Protein AF-0000000078662355 (afdb_homodimer)

Foldseek 3Di:
DQDPLLVLLLQLQLVQLVCAPVAFDALVVSCVVSVNPSVSSVVSQVLCVVVQQKDWADDPSTHIHGSDHQQPAFSLVSSCSRVVALFPAQCLGPRRHDDDDPDDDCVPHVVSVVRNVVRVVSSVVRRNDTSPDDDDDDDPDPPD/DQDPLLVLLLQLQLVLLVCAPVAFDALVVSCVVSVNPSVSSVVSQVLCVVVQQKDWADDPRTHIHGSDHQQPAFSLVSSCSRVVALFPAQCLGPRRHDDDDPDDDCVPHVVSVVRNVVRVVSSVVRRNDTSPDDDDDDDPDPPD

Radius of gyration: 22.09 Å; Cα contacts (8 Å, |Δi|>4): 450; chains: 2; bounding box: 52×73×46 Å

Structure (mmCIF, N/CA/C/O backbone):
data_AF-0000000078662355-model_v1
#
loop_
_entity.id
_entity.type
_entity.pdbx_description
1 polymer 'Transcriptional regulator, BadM/Rrf2 family'
#
loop_
_atom_site.group_PDB
_atom_site.id
_atom_site.type_symbol
_atom_site.label_atom_id
_atom_site.label_alt_id
_atom_site.label_comp_id
_atom_site.label_asym_id
_atom_site.label_entity_id
_atom_site.label_seq_id
_atom_site.pdbx_PDB_ins_code
_atom_site.Cartn_x
_atom_site.Cartn_y
_atom_site.Cartn_z
_atom_site.occupancy
_atom_site.B_iso_or_equiv
_atom_site.auth_seq_id
_atom_site.auth_comp_id
_atom_site.auth_asym_id
_atom_site.auth_atom_id
_atom_site.pdbx_PDB_model_num
ATOM 1 N N . MET A 1 1 ? 1.875 3.543 -5.023 1 74.12 1 MET A N 1
ATOM 2 C CA . MET A 1 1 ? 2.486 4.742 -4.457 1 74.12 1 MET A CA 1
ATOM 3 C C . MET A 1 1 ? 1.421 5.703 -3.939 1 74.12 1 MET A C 1
ATOM 5 O O . MET A 1 1 ? 0.332 5.797 -4.512 1 74.12 1 MET A O 1
ATOM 9 N N . LEU A 1 2 ? 1.627 6.234 -2.797 1 87.44 2 LEU A N 1
ATOM 10 C CA . LEU A 1 2 ? 0.699 7.207 -2.234 1 87.44 2 LEU A CA 1
ATOM 11 C C . LEU A 1 2 ? 0.62 8.453 -3.113 1 87.44 2 LEU A C 1
ATOM 13 O O . LEU A 1 2 ? 1.643 8.938 -3.598 1 87.44 2 LEU A O 1
ATOM 17 N N . SER A 1 3 ? -0.535 8.875 -3.373 1 89.44 3 SER A N 1
ATOM 18 C CA . SER A 1 3 ? -0.728 10.023 -4.258 1 89.44 3 SER A CA 1
ATOM 19 C C . SER A 1 3 ? -0.101 11.281 -3.674 1 89.44 3 SER A C 1
ATOM 21 O O . SER A 1 3 ? 0.084 11.383 -2.459 1 89.44 3 SER A O 1
ATOM 23 N N . GLN A 1 4 ? 0.184 12.203 -4.566 1 91.38 4 GLN A N 1
ATOM 24 C CA . GLN A 1 4 ? 0.711 13.5 -4.152 1 91.38 4 GLN A CA 1
ATOM 25 C C . GLN A 1 4 ? -0.277 14.227 -3.25 1 91.38 4 GLN A C 1
ATOM 27 O O . GLN A 1 4 ? 0.121 14.859 -2.266 1 91.38 4 GLN A O 1
ATOM 32 N N . LYS A 1 5 ? -1.504 14.148 -3.611 1 94.5 5 LYS A N 1
ATOM 33 C CA . LYS A 1 5 ? -2.539 14.789 -2.803 1 94.5 5 LYS A CA 1
ATOM 34 C C . LYS A 1 5 ? -2.504 14.281 -1.364 1 94.5 5 LYS A C 1
ATOM 36 O O . LYS A 1 5 ? -2.555 15.07 -0.42 1 94.5 5 LYS A O 1
ATOM 41 N N . THR A 1 6 ? -2.414 12.977 -1.235 1 95.44 6 THR A N 1
ATOM 42 C CA . THR A 1 6 ? -2.387 12.375 0.094 1 95.44 6 THR A CA 1
ATOM 43 C C . THR A 1 6 ? -1.143 12.82 0.86 1 95.44 6 THR A C 1
ATOM 45 O O . THR A 1 6 ? -1.23 13.195 2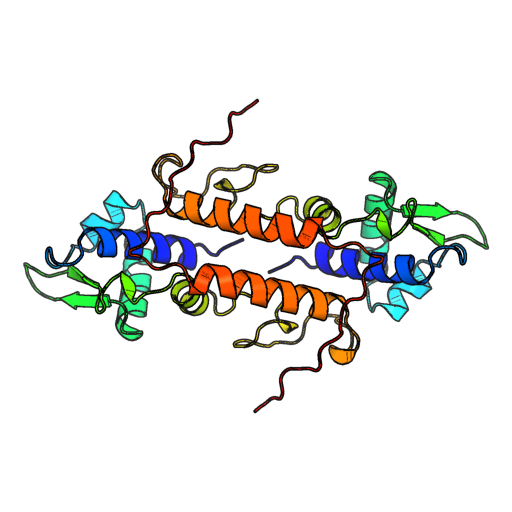.031 1 95.44 6 THR A O 1
ATOM 48 N N . ARG A 1 7 ? -0.017 12.859 0.2 1 94.44 7 ARG A N 1
ATOM 49 C CA . ARG A 1 7 ? 1.242 13.25 0.828 1 94.44 7 ARG A CA 1
ATOM 50 C C . ARG A 1 7 ? 1.197 14.703 1.291 1 94.44 7 ARG A C 1
ATOM 52 O O . ARG A 1 7 ? 1.513 15 2.445 1 94.44 7 ARG A O 1
ATOM 59 N N . TYR A 1 8 ? 0.788 15.555 0.442 1 96.25 8 TYR A N 1
ATOM 60 C CA . TYR A 1 8 ? 0.682 16.969 0.77 1 96.25 8 TYR A CA 1
ATOM 61 C C . TYR A 1 8 ? -0.318 17.203 1.897 1 96.25 8 TYR A C 1
ATOM 63 O O . TYR A 1 8 ? -0.087 18.031 2.785 1 96.25 8 TYR A O 1
ATOM 71 N N . THR A 1 9 ? -1.398 16.484 1.777 1 97.81 9 THR A N 1
ATOM 72 C CA . THR A 1 9 ? -2.434 16.641 2.791 1 97.81 9 THR A CA 1
ATOM 73 C C . THR A 1 9 ? -1.902 16.266 4.172 1 97.81 9 THR A C 1
ATOM 75 O O . THR A 1 9 ? -2.086 17.016 5.137 1 97.81 9 THR A O 1
ATOM 78 N N . ILE A 1 10 ? -1.263 15.148 4.199 1 97.19 10 ILE A N 1
ATOM 79 C CA . ILE A 1 10 ? -0.731 14.688 5.477 1 97.19 10 ILE A CA 1
ATOM 80 C C . ILE A 1 10 ? 0.272 15.703 6.02 1 97.19 10 ILE A C 1
ATOM 82 O O . ILE A 1 10 ? 0.199 16.094 7.188 1 97.19 10 ILE A O 1
ATOM 86 N N . ARG A 1 11 ? 1.144 16.172 5.242 1 96.25 11 ARG A N 1
ATOM 87 C CA . ARG A 1 11 ? 2.152 17.125 5.68 1 96.25 11 ARG A CA 1
ATOM 88 C C . ARG A 1 11 ? 1.504 18.422 6.148 1 96.25 11 ARG A C 1
ATOM 90 O O . ARG A 1 11 ? 1.909 19 7.164 1 96.25 11 ARG A O 1
ATOM 97 N N . ALA A 1 12 ? 0.566 18.906 5.383 1 97.88 12 ALA A N 1
ATOM 98 C CA . ALA A 1 12 ? -0.144 20.125 5.758 1 97.88 12 ALA A CA 1
ATOM 99 C C . ALA A 1 12 ? -0.823 19.969 7.117 1 97.88 12 ALA A C 1
ATOM 101 O O . ALA A 1 12 ? -0.726 20.844 7.973 1 97.88 12 ALA A O 1
ATOM 102 N N . LEU A 1 13 ? -1.494 18.844 7.297 1 98.38 13 LEU A N 1
ATOM 103 C CA . LEU A 1 13 ? -2.229 18.609 8.539 1 98.38 13 LEU A CA 1
ATOM 104 C C . LEU A 1 13 ? -1.272 18.406 9.703 1 98.38 13 LEU A C 1
ATOM 106 O O . LEU A 1 13 ? -1.57 18.797 10.836 1 98.38 13 LEU A O 1
ATOM 110 N N . GLN A 1 14 ? -0.173 17.766 9.445 1 97.19 14 GLN A N 1
ATOM 111 C CA . GLN A 1 14 ? 0.857 17.656 10.477 1 97.19 14 GLN A CA 1
ATOM 112 C C . GLN A 1 14 ? 1.319 19.047 10.938 1 97.19 14 GLN A C 1
ATOM 114 O O . GLN A 1 14 ? 1.495 19.281 12.133 1 97.19 14 GLN A O 1
ATOM 119 N N . HIS A 1 15 ? 1.552 19.891 9.992 1 97.12 15 HIS A N 1
ATOM 120 C CA . HIS A 1 15 ? 1.961 21.266 10.312 1 97.12 15 HIS A CA 1
ATOM 121 C C . HIS A 1 15 ? 0.927 21.953 11.188 1 97.12 15 HIS A C 1
ATOM 123 O O . HIS A 1 15 ? 1.277 22.578 12.195 1 97.12 15 HIS A O 1
ATOM 129 N N . LEU A 1 16 ? -0.278 21.859 10.82 1 98.19 16 LEU A N 1
ATOM 130 C CA . LEU A 1 16 ? -1.348 22.469 11.594 1 98.19 16 LEU A CA 1
ATOM 131 C C . LEU A 1 16 ? -1.446 21.859 12.984 1 98.19 16 LEU A C 1
ATOM 133 O O . LEU A 1 16 ? -1.776 22.547 13.953 1 98.19 16 LEU A O 1
ATOM 137 N N . ALA A 1 17 ? -1.257 20.562 13.039 1 98.06 17 ALA A N 1
ATOM 138 C CA . ALA A 1 17 ? -1.262 19.891 14.336 1 98.06 17 ALA A CA 1
ATOM 139 C C . ALA A 1 17 ? -0.174 20.453 15.25 1 98.06 17 ALA A C 1
ATOM 141 O O . ALA A 1 17 ? -0.39 20.625 16.453 1 98.06 17 ALA A O 1
ATOM 142 N N . ASP A 1 18 ? 0.966 20.734 14.688 1 96.06 18 ASP A N 1
ATOM 143 C CA . ASP A 1 18 ? 2.096 21.266 15.453 1 96.06 18 ASP A CA 1
ATOM 144 C C . ASP A 1 18 ? 1.77 22.625 16.062 1 96.06 18 ASP A C 1
ATOM 146 O O . ASP A 1 18 ? 2.354 23.016 17.062 1 96.06 18 ASP A O 1
ATOM 150 N N . THR A 1 19 ? 0.894 23.328 15.453 1 95.5 19 THR A N 1
ATOM 151 C CA . THR A 1 19 ? 0.562 24.688 15.891 1 95.5 19 THR A CA 1
ATOM 152 C C . THR A 1 19 ? -0.817 24.719 16.547 1 95.5 19 THR A C 1
ATOM 154 O O . THR A 1 19 ? -1.428 25.781 16.656 1 95.5 19 THR A O 1
ATOM 157 N N . TRP A 1 20 ? -1.302 23.547 16.875 1 95.62 20 TRP A N 1
ATOM 158 C CA . TRP A 1 20 ? -2.625 23.438 17.484 1 95.62 20 TRP A CA 1
ATOM 159 C C . TRP A 1 20 ? -2.729 24.328 18.719 1 95.62 20 TRP A C 1
ATOM 161 O O . TRP A 1 20 ? -1.868 24.281 19.594 1 95.62 20 TRP A O 1
ATOM 171 N N . GLY A 1 21 ? -3.771 25.172 18.75 1 94.38 21 GLY A N 1
ATOM 172 C CA . GLY A 1 21 ? -4.004 26.031 19.906 1 94.38 21 GLY A CA 1
ATOM 173 C C . GLY A 1 21 ? -3.252 27.344 19.844 1 94.38 21 GLY A C 1
ATOM 174 O O . GLY A 1 21 ? -3.354 28.172 20.75 1 94.38 21 GLY A O 1
ATOM 175 N N . GLN A 1 22 ? -2.467 27.594 18.797 1 95.38 22 GLN A N 1
ATOM 176 C CA . GLN A 1 22 ? -1.641 28.797 18.688 1 95.38 22 GLN A CA 1
ATOM 177 C C . GLN A 1 22 ? -2.24 29.781 17.703 1 95.38 22 GLN A C 1
ATOM 179 O O . GLN A 1 22 ? -1.614 30.797 17.359 1 95.38 22 GLN A O 1
ATOM 184 N N . GLY A 1 23 ? -3.471 29.453 17.219 1 93.25 23 GLY A N 1
ATOM 185 C CA . GLY A 1 23 ? -4.125 30.344 16.281 1 93.25 23 GLY A CA 1
ATOM 186 C C . GLY A 1 23 ? -4.031 29.844 14.844 1 93.25 23 GLY A C 1
ATOM 187 O O . GLY A 1 23 ? -3.371 28.844 14.562 1 93.25 23 GLY A O 1
ATOM 188 N N . ALA A 1 24 ? -4.621 30.594 13.969 1 96.5 24 ALA A N 1
ATOM 189 C CA . ALA A 1 24 ? -4.684 30.234 12.555 1 96.5 24 ALA A CA 1
ATOM 190 C C . ALA A 1 24 ? -3.334 30.438 11.875 1 96.5 24 ALA A C 1
ATOM 192 O O . ALA A 1 24 ? -2.609 31.375 12.195 1 96.5 24 ALA A O 1
ATOM 193 N N . VAL A 1 25 ? -2.994 29.531 10.992 1 97.56 25 VAL A N 1
ATOM 194 C CA . VAL A 1 25 ? -1.754 29.609 10.227 1 97.56 25 VAL A CA 1
ATOM 195 C C . VAL A 1 25 ? -2.059 30.031 8.789 1 97.56 25 VAL A C 1
ATOM 197 O O . VAL A 1 25 ? -2.979 29.516 8.164 1 97.56 25 VAL A O 1
ATOM 200 N N . ARG A 1 26 ? -1.248 30.984 8.32 1 97 26 ARG A N 1
ATOM 201 C CA . ARG A 1 26 ? -1.454 31.484 6.965 1 97 26 ARG A CA 1
ATOM 202 C C . ARG A 1 26 ? -1.091 30.422 5.926 1 97 26 ARG A C 1
ATOM 204 O O . ARG A 1 26 ? -0.114 29.703 6.094 1 97 26 ARG A O 1
ATOM 211 N N . LEU A 1 27 ? -1.918 30.422 4.816 1 96.94 27 LEU A N 1
ATOM 212 C CA . LEU A 1 27 ? -1.699 29.484 3.719 1 96.94 27 LEU A CA 1
ATOM 213 C C . LEU A 1 27 ? -0.258 29.562 3.225 1 96.94 27 LEU A C 1
ATOM 215 O O . LEU A 1 27 ? 0.391 28.531 3.047 1 96.94 27 LEU A O 1
ATOM 219 N N . ASP A 1 28 ? 0.298 30.766 3.076 1 96.38 28 ASP A N 1
ATOM 220 C CA . ASP A 1 28 ? 1.639 30.969 2.539 1 96.38 28 ASP A CA 1
ATOM 221 C C . ASP A 1 28 ? 2.699 30.375 3.465 1 96.38 28 ASP A C 1
ATOM 223 O O . ASP A 1 28 ? 3.703 29.828 3 1 96.38 28 ASP A O 1
ATOM 227 N N . ALA A 1 29 ? 2.498 30.547 4.707 1 96.62 29 ALA A N 1
ATOM 228 C CA . ALA A 1 29 ? 3.439 30 5.684 1 96.62 29 ALA A CA 1
ATOM 229 C C . ALA A 1 29 ? 3.494 28.484 5.609 1 96.62 29 ALA A C 1
ATOM 231 O O . ALA A 1 29 ? 4.578 27.891 5.637 1 96.62 29 ALA A O 1
ATOM 232 N N . ILE A 1 30 ? 2.367 27.828 5.504 1 97 30 ILE A N 1
ATOM 233 C CA . ILE A 1 30 ? 2.303 26.375 5.395 1 97 30 ILE A CA 1
ATOM 234 C C . ILE A 1 30 ? 2.988 25.922 4.105 1 97 30 ILE A C 1
ATOM 236 O O . ILE A 1 30 ? 3.807 25 4.117 1 97 30 ILE A O 1
ATOM 240 N N . ALA A 1 31 ? 2.611 26.562 2.994 1 97.12 31 ALA A N 1
ATOM 241 C CA . ALA A 1 31 ? 3.16 26.219 1.684 1 97.12 31 ALA A CA 1
ATOM 242 C C . ALA A 1 31 ? 4.684 26.297 1.696 1 97.12 31 ALA A C 1
ATOM 244 O O . ALA A 1 31 ? 5.355 25.375 1.215 1 97.12 31 ALA A O 1
ATOM 245 N N . GLU A 1 32 ? 5.234 27.328 2.27 1 95.69 32 GLU A N 1
ATOM 246 C CA . GLU A 1 32 ? 6.68 27.547 2.318 1 95.69 32 GLU A CA 1
ATOM 247 C C . GLU A 1 32 ? 7.359 26.531 3.225 1 95.69 32 GLU A C 1
ATOM 249 O O . GLU A 1 32 ? 8.344 25.891 2.83 1 95.69 32 GLU A O 1
ATOM 254 N N . LYS A 1 33 ? 6.836 26.344 4.375 1 94.94 33 LYS A N 1
ATOM 255 C CA . LYS A 1 33 ? 7.465 25.469 5.367 1 94.94 33 LYS A CA 1
ATOM 256 C C . LYS A 1 33 ? 7.398 24 4.938 1 94.94 33 LYS A C 1
ATOM 258 O O . LYS A 1 33 ? 8.312 23.234 5.223 1 94.94 33 LYS A O 1
ATOM 263 N N . GLN A 1 34 ? 6.336 23.625 4.277 1 94.81 34 GLN A N 1
ATOM 264 C CA . GLN A 1 34 ? 6.137 22.234 3.904 1 94.81 34 GLN A CA 1
ATOM 265 C C . GLN A 1 34 ? 6.461 22 2.432 1 94.81 34 GLN A C 1
ATOM 267 O O . GLN A 1 34 ? 6.293 20.891 1.919 1 94.81 34 GLN A O 1
ATOM 272 N N . ASN A 1 35 ? 6.922 23.016 1.741 1 94.38 35 ASN A N 1
ATOM 273 C CA . ASN A 1 35 ? 7.297 22.922 0.334 1 94.38 35 ASN A CA 1
ATOM 274 C C . ASN A 1 35 ? 6.164 22.328 -0.507 1 94.38 35 ASN A C 1
ATOM 276 O O . ASN A 1 35 ? 6.363 21.359 -1.229 1 94.38 35 ASN A O 1
ATOM 280 N N . ILE A 1 36 ? 5.008 22.891 -0.367 1 95.94 36 ILE A N 1
ATOM 281 C CA . ILE A 1 36 ? 3.818 22.5 -1.121 1 95.94 36 ILE A CA 1
ATOM 282 C C . ILE A 1 36 ? 3.395 23.656 -2.037 1 95.94 36 ILE A C 1
ATOM 284 O O . ILE A 1 36 ? 3.271 24.797 -1.594 1 95.94 36 ILE A O 1
ATOM 288 N N . PRO A 1 37 ? 3.215 23.312 -3.344 1 96.12 37 PRO A N 1
ATOM 289 C CA . PRO A 1 37 ? 2.725 24.391 -4.211 1 96.12 37 PRO A CA 1
ATOM 290 C C . PRO A 1 37 ? 1.443 25.031 -3.688 1 96.12 37 PRO A C 1
ATOM 292 O O . PRO A 1 37 ? 0.498 24.328 -3.322 1 96.12 37 PRO A O 1
ATOM 295 N N . ARG A 1 38 ? 1.36 26.359 -3.723 1 96.69 38 ARG A N 1
ATOM 296 C CA . ARG A 1 38 ? 0.277 27.141 -3.135 1 96.69 38 ARG A CA 1
ATOM 297 C C . ARG A 1 38 ? -1.072 26.734 -3.717 1 96.69 38 ARG A C 1
ATOM 299 O O . ARG A 1 38 ? -2.047 26.562 -2.98 1 96.69 38 ARG A O 1
ATOM 306 N N . LYS A 1 39 ? -1.127 26.578 -4.996 1 96.81 39 LYS A N 1
ATOM 307 C CA . LYS A 1 39 ? -2.383 26.25 -5.66 1 96.81 39 LYS A CA 1
ATOM 308 C C . LYS A 1 39 ? -2.904 24.891 -5.211 1 96.81 39 LYS A C 1
ATOM 310 O O . LYS A 1 39 ? -4.109 24.703 -5.016 1 96.81 39 LYS A O 1
ATOM 315 N N . PHE A 1 40 ? -2.018 23.969 -5.062 1 96.19 40 PHE A N 1
ATOM 316 C CA . PHE A 1 40 ? -2.393 22.641 -4.605 1 96.19 40 PHE A CA 1
ATOM 317 C C . PHE A 1 40 ? -2.854 22.672 -3.154 1 96.19 40 PHE A C 1
ATOM 319 O O . PHE A 1 40 ? -3.844 22.031 -2.797 1 96.19 40 PHE A O 1
ATOM 326 N N . LEU A 1 41 ? -2.109 23.438 -2.326 1 97.75 41 LEU A N 1
ATOM 327 C CA . LEU A 1 41 ? -2.428 23.547 -0.907 1 97.75 41 LEU A CA 1
ATOM 328 C C . LEU A 1 41 ? -3.812 24.156 -0.704 1 97.75 41 LEU A C 1
ATOM 330 O O . LEU A 1 41 ? -4.562 23.719 0.174 1 97.75 41 LEU A O 1
ATOM 334 N N . THR A 1 42 ? -4.141 25.125 -1.512 1 97.69 42 THR A N 1
ATOM 335 C CA . THR A 1 42 ? -5.453 25.766 -1.435 1 97.69 42 THR A CA 1
ATOM 336 C C . THR A 1 42 ? -6.562 24.75 -1.668 1 97.69 42 THR A C 1
ATOM 338 O O . THR A 1 42 ? -7.547 24.719 -0.93 1 97.69 42 THR A O 1
ATOM 341 N N . VAL A 1 43 ? -6.41 23.891 -2.627 1 97.62 43 VAL A N 1
ATOM 342 C CA . VAL A 1 43 ? -7.391 22.875 -2.961 1 97.62 43 VAL A CA 1
ATOM 343 C C . VAL A 1 43 ? -7.52 21.875 -1.804 1 97.62 43 VAL A C 1
ATOM 345 O O . VAL A 1 43 ? -8.633 21.547 -1.384 1 97.62 43 VAL A O 1
ATOM 348 N N . ILE A 1 44 ? -6.438 21.469 -1.305 1 97.62 44 ILE A N 1
ATOM 349 C CA . ILE A 1 44 ? -6.371 20.484 -0.229 1 97.62 44 ILE A CA 1
ATOM 350 C C . ILE A 1 44 ? -7.062 21.031 1.016 1 97.62 44 ILE A C 1
ATOM 352 O O . ILE A 1 44 ? -7.902 20.359 1.617 1 97.62 44 ILE A O 1
ATOM 356 N N . LEU A 1 45 ? -6.672 22.25 1.393 1 98 45 LEU A N 1
ATOM 357 C CA . LEU A 1 45 ? -7.215 22.828 2.615 1 98 45 LEU A CA 1
ATOM 358 C C . LEU A 1 45 ? -8.703 23.125 2.467 1 98 45 LEU A C 1
ATOM 360 O O . LEU A 1 45 ? -9.461 23.016 3.434 1 98 45 LEU A O 1
ATOM 364 N N . SER A 1 46 ? -9.102 23.5 1.306 1 97.62 46 SER A N 1
ATOM 365 C CA . SER A 1 46 ? -10.523 23.672 1.049 1 97.62 46 SER A CA 1
ATOM 366 C C . SER A 1 46 ? -11.297 22.375 1.224 1 97.62 46 SER A C 1
ATOM 368 O O . SER A 1 46 ? -12.367 22.359 1.833 1 97.62 46 SER A O 1
ATOM 370 N N . GLU A 1 47 ? -10.781 21.328 0.695 1 97.69 47 GLU A N 1
ATOM 371 C CA . GLU A 1 47 ? -11.406 20.016 0.831 1 97.69 47 GLU A CA 1
ATOM 372 C C . GLU A 1 47 ? -11.445 19.562 2.289 1 97.69 47 GLU A C 1
ATOM 374 O O . GLU A 1 47 ? -12.453 19.031 2.758 1 97.69 47 GLU A O 1
ATOM 379 N N . MET A 1 48 ? -10.344 19.781 2.98 1 98.06 48 MET A N 1
ATOM 380 C CA . MET A 1 48 ? -10.289 19.375 4.387 1 98.06 48 MET A CA 1
ATOM 381 C C . MET A 1 48 ? -11.258 20.203 5.223 1 98.06 48 MET A C 1
ATOM 383 O O . MET A 1 48 ? -11.781 19.719 6.227 1 98.06 48 MET A O 1
ATOM 387 N N . ALA A 1 49 ? -11.469 21.453 4.797 1 97.88 49 ALA A N 1
ATOM 388 C CA . ALA A 1 49 ? -12.461 22.281 5.461 1 97.88 49 ALA A CA 1
ATOM 389 C C . ALA A 1 49 ? -13.875 21.75 5.242 1 97.88 49 ALA A C 1
ATOM 391 O O . ALA A 1 49 ? -14.664 21.656 6.18 1 97.88 49 ALA A O 1
ATOM 392 N N . ARG A 1 50 ? -14.141 21.344 4.055 1 97.31 50 ARG A N 1
ATOM 393 C CA . ARG A 1 50 ? -15.445 20.781 3.73 1 97.31 50 ARG A CA 1
ATOM 394 C C . ARG A 1 50 ? -15.695 19.5 4.531 1 97.31 50 ARG A C 1
ATOM 396 O O . ARG A 1 50 ? -16.828 19.219 4.926 1 97.31 50 ARG A O 1
ATOM 403 N N . GLU A 1 51 ? -14.648 18.781 4.77 1 97.12 51 GLU A N 1
ATOM 404 C CA . GLU A 1 51 ? -14.75 17.516 5.477 1 97.12 51 GLU A CA 1
ATOM 405 C C . GLU A 1 51 ? -14.75 17.719 6.988 1 97.12 51 GLU A C 1
ATOM 407 O O . GLU A 1 51 ? -14.805 16.75 7.75 1 97.12 51 GLU A O 1
ATOM 412 N N . GLY A 1 52 ? -14.609 18.922 7.465 1 97.44 52 GLY A N 1
ATOM 413 C CA . GLY A 1 52 ? -14.695 19.25 8.883 1 97.44 52 GLY A CA 1
ATOM 414 C C . GLY A 1 52 ? -13.406 18.984 9.633 1 97.44 52 GLY A C 1
ATOM 415 O O . GLY A 1 52 ? -13.406 18.875 10.859 1 97.44 52 GLY A O 1
ATOM 416 N N . ILE A 1 53 ? -12.281 18.906 8.953 1 98 53 ILE A N 1
ATOM 417 C CA . ILE A 1 53 ? -10.984 18.609 9.562 1 98 53 ILE A CA 1
ATOM 418 C C . ILE A 1 53 ? -10.25 19.906 9.867 1 98 53 ILE A C 1
ATOM 420 O O . ILE A 1 53 ? -9.492 19.984 10.836 1 98 53 ILE A O 1
ATOM 424 N N . VAL A 1 54 ? -10.5 20.922 9.016 1 97.94 54 VAL A N 1
ATOM 425 C CA . VAL A 1 54 ? -9.852 22.219 9.164 1 97.94 54 VAL A CA 1
ATO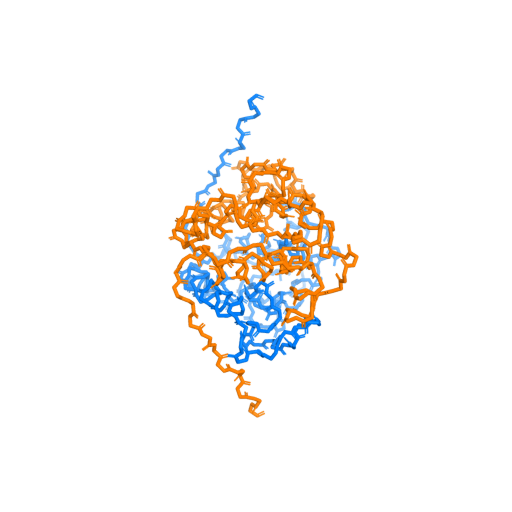M 426 C C . VAL A 1 54 ? -10.898 23.328 9.148 1 97.94 54 VAL A C 1
ATOM 428 O O . VAL A 1 54 ? -12.008 23.141 8.633 1 97.94 54 VAL A O 1
ATOM 431 N N . ILE A 1 55 ? -10.523 24.406 9.797 1 97.38 55 ILE A N 1
ATOM 432 C CA . ILE A 1 55 ? -11.336 25.625 9.758 1 97.38 55 ILE A CA 1
ATOM 433 C C . ILE A 1 55 ? -10.562 26.719 9.031 1 97.38 55 ILE A C 1
ATOM 435 O O . ILE A 1 55 ? -9.367 26.891 9.25 1 97.38 55 ILE A O 1
ATOM 439 N N . SER A 1 56 ? -11.297 27.406 8.219 1 96.38 56 SER A N 1
ATOM 440 C CA . SER A 1 56 ? -10.719 28.531 7.508 1 96.38 56 SER A CA 1
ATOM 441 C C . SER A 1 56 ? -11.219 29.859 8.078 1 96.38 56 SER A C 1
ATOM 443 O O . SER A 1 56 ? -12.414 30.031 8.32 1 96.38 56 SER A O 1
ATOM 445 N N . HIS A 1 57 ? -10.328 30.703 8.383 1 95.06 57 HIS A N 1
ATOM 446 C CA . HIS A 1 57 ? -10.641 32.062 8.852 1 95.06 57 HIS A CA 1
ATOM 447 C C . HIS A 1 57 ? -10.297 33.094 7.793 1 95.06 57 HIS A C 1
ATOM 449 O O . HIS A 1 57 ? -9.258 33 7.141 1 95.06 57 HIS A O 1
ATOM 455 N N . ARG A 1 58 ? -11.18 34.031 7.699 1 91.31 58 ARG A N 1
ATOM 456 C CA . ARG A 1 58 ? -10.961 35.094 6.727 1 91.31 58 ARG A CA 1
ATOM 457 C C . ARG A 1 58 ? -10.422 36.375 7.406 1 91.31 58 ARG A C 1
ATOM 459 O O . ARG A 1 58 ? -10.469 36.469 8.633 1 91.31 58 ARG A O 1
ATOM 466 N N . GLY A 1 59 ? -9.922 37.344 6.59 1 86.81 59 GLY A N 1
ATOM 467 C CA . GLY A 1 59 ? -9.492 38.625 7.074 1 86.81 59 GLY A CA 1
ATOM 468 C C . GLY A 1 59 ? -7.996 38.719 7.316 1 86.81 59 GLY A C 1
ATOM 469 O O . GLY A 1 59 ? -7.254 37.812 6.953 1 86.81 59 GLY A O 1
ATOM 470 N N . ARG A 1 60 ? -7.492 39.781 7.949 1 85.25 60 ARG A N 1
ATOM 471 C CA . ARG A 1 60 ? -6.082 40.062 8.18 1 85.25 60 ARG A CA 1
ATOM 472 C C . ARG A 1 60 ? -5.426 38.969 9.031 1 85.25 60 ARG A C 1
ATOM 474 O O . ARG A 1 60 ? -4.281 38.594 8.781 1 85.25 60 ARG A O 1
ATOM 481 N N . ASP A 1 61 ? -6.184 38.5 9.977 1 84.44 61 ASP A N 1
ATOM 482 C CA . ASP A 1 61 ? -5.66 37.438 10.844 1 84.44 61 ASP A CA 1
ATOM 483 C C . ASP A 1 61 ? -6.141 36.062 10.391 1 84.44 61 ASP A C 1
ATOM 485 O O . ASP A 1 61 ? -6.254 35.156 11.195 1 84.44 61 ASP A O 1
ATOM 489 N N . GLY A 1 62 ? -6.41 36.094 9.086 1 92.12 62 GLY A N 1
ATOM 490 C CA . GLY A 1 62 ? -6.98 34.875 8.562 1 92.12 62 GLY A CA 1
ATOM 491 C C . GLY A 1 62 ? -5.949 33.781 8.352 1 92.12 62 GLY A C 1
ATOM 492 O O . GLY A 1 62 ? -4.754 34 8.555 1 92.12 62 GLY A O 1
ATOM 493 N N . GLY A 1 63 ? -6.477 32.531 8.172 1 96.75 63 GLY A N 1
ATOM 494 C CA . GLY A 1 63 ? -5.672 31.312 8.023 1 96.75 63 GLY A CA 1
ATOM 495 C C . GLY A 1 63 ? -6.434 30.047 8.336 1 96.75 63 GLY A C 1
ATOM 496 O O . GLY A 1 63 ? -7.656 29.984 8.172 1 96.75 63 GLY A O 1
ATOM 497 N N . TYR A 1 64 ? -5.625 29.047 8.547 1 98.19 64 TYR A N 1
ATOM 498 C CA . TYR A 1 64 ? -6.207 27.734 8.742 1 98.19 64 TYR A CA 1
ATOM 499 C C . TYR A 1 64 ? -5.797 27.156 10.094 1 98.19 64 TYR A C 1
ATOM 501 O O . TYR A 1 64 ? -4.68 27.391 10.562 1 98.19 64 TYR A O 1
ATOM 509 N N . GLU A 1 65 ? -6.664 26.484 10.648 1 97.81 65 GLU A N 1
ATOM 510 C CA . GLU A 1 65 ? -6.371 25.703 11.844 1 97.81 65 GLU A CA 1
ATOM 511 C C . GLU A 1 65 ? -7.164 24.406 11.852 1 97.81 65 GLU A C 1
ATOM 513 O O . GLU A 1 65 ? -8.125 24.25 11.094 1 97.81 65 GLU A O 1
ATOM 518 N N . LEU A 1 66 ? -6.73 23.422 12.656 1 98.38 66 LEU A N 1
ATOM 519 C CA . LEU A 1 66 ? -7.496 22.188 12.781 1 98.38 66 LEU A CA 1
ATOM 520 C C . LEU A 1 66 ? -8.859 22.453 13.406 1 98.38 66 LEU A C 1
ATOM 522 O O . LEU A 1 66 ? -8.984 23.297 14.297 1 98.38 66 LEU A O 1
ATOM 526 N N . ALA A 1 67 ? -9.852 21.75 12.969 1 97.88 67 ALA A N 1
ATOM 527 C CA . ALA A 1 67 ? -11.203 21.859 13.516 1 97.88 67 ALA A CA 1
ATOM 528 C C . ALA A 1 67 ? -11.359 20.969 14.742 1 97.88 67 ALA A C 1
ATOM 530 O O . ALA A 1 67 ? -12.281 21.156 15.539 1 97.88 67 ALA A O 1
ATOM 531 N N . LEU A 1 68 ? -10.523 19.969 14.852 1 97.25 68 LEU A N 1
ATOM 532 C CA . LEU A 1 68 ? -10.523 18.984 15.922 1 97.25 68 LEU A CA 1
ATOM 533 C C . LEU A 1 68 ? -9.148 18.875 16.562 1 97.25 68 LEU A C 1
ATOM 535 O O . LEU A 1 68 ? -8.133 19.219 15.945 1 97.25 68 LEU A O 1
ATOM 539 N N . PRO A 1 69 ? -9.156 18.406 17.859 1 98.19 69 PRO A N 1
ATOM 540 C CA . PRO A 1 69 ? -7.84 18.141 18.438 1 98.19 69 PRO A CA 1
ATOM 541 C C . PRO A 1 69 ? -7.039 17.109 17.641 1 98.19 69 PRO A C 1
ATOM 543 O O . PRO A 1 69 ? -7.602 16.141 17.125 1 98.19 69 PRO A O 1
ATOM 546 N N . PRO A 1 70 ? -5.715 17.328 17.562 1 98.5 70 PRO A N 1
ATOM 547 C CA . PRO A 1 70 ? -4.875 16.391 16.797 1 98.5 70 PRO A CA 1
ATOM 548 C C . PRO A 1 70 ? -5.062 14.938 17.234 1 98.5 70 PRO A C 1
ATOM 550 O O . PRO A 1 70 ? -4.934 14.023 16.422 1 98.5 70 PRO A O 1
ATOM 553 N N . VAL A 1 71 ? -5.41 14.656 18.516 1 98.25 71 VAL A N 1
ATOM 554 C CA . VAL A 1 71 ? -5.559 13.305 19.062 1 98.25 71 VAL A CA 1
ATOM 555 C C . VAL A 1 71 ? -6.785 12.641 18.453 1 98.25 71 VAL A C 1
ATOM 557 O O . VAL A 1 71 ? -6.895 11.406 18.453 1 98.25 71 VAL A O 1
ATOM 560 N N . ASP A 1 72 ? -7.641 13.414 17.859 1 98.12 72 ASP A N 1
ATOM 561 C CA . ASP A 1 72 ? -8.883 12.883 17.312 1 98.12 72 ASP A CA 1
ATOM 562 C C . ASP A 1 72 ? -8.789 12.703 15.805 1 98.12 72 ASP A C 1
ATOM 564 O O . ASP A 1 72 ? -9.758 12.297 15.164 1 98.12 72 ASP A O 1
ATOM 568 N N . ILE A 1 73 ? -7.742 13.055 15.188 1 98.38 73 ILE A N 1
ATOM 569 C CA . ILE A 1 73 ? -7.555 12.938 13.75 1 98.38 73 ILE A CA 1
ATOM 570 C C . ILE A 1 73 ? -6.578 11.805 13.445 1 98.38 73 ILE A C 1
ATOM 572 O O . ILE A 1 73 ? -5.379 11.922 13.719 1 98.38 73 ILE A O 1
ATOM 576 N N . ARG A 1 74 ? -7.078 10.789 12.852 1 98.19 74 ARG A N 1
ATOM 577 C CA . ARG A 1 74 ? -6.297 9.586 12.57 1 98.19 74 ARG A CA 1
ATOM 578 C C . ARG A 1 74 ? -5.742 9.609 11.148 1 98.19 74 ARG A C 1
ATOM 580 O O . ARG A 1 74 ? -6.406 10.078 10.227 1 98.19 74 ARG A O 1
ATOM 587 N N . TYR A 1 75 ? -4.527 9.031 10.984 1 97.62 75 TYR A N 1
ATOM 588 C CA . TYR A 1 75 ? -3.908 8.977 9.664 1 97.62 75 TYR A CA 1
ATOM 589 C C . TYR A 1 75 ? -4.746 8.141 8.703 1 97.62 75 TYR A C 1
ATOM 591 O O . TYR A 1 75 ? -4.812 8.445 7.508 1 97.62 75 TYR A O 1
ATOM 599 N N . GLY A 1 76 ? -5.371 7.031 9.211 1 96.25 76 GLY A N 1
ATOM 600 C CA . GLY A 1 76 ? -6.266 6.238 8.383 1 96.25 76 GLY A CA 1
ATOM 601 C C . GLY A 1 76 ? -7.383 7.055 7.758 1 96.25 76 GLY A C 1
ATOM 602 O O . GLY A 1 76 ? -7.711 6.871 6.586 1 96.25 76 GLY A O 1
ATOM 603 N N . ASP A 1 77 ? -7.957 7.949 8.508 1 96.25 77 ASP A N 1
ATOM 604 C CA . ASP A 1 77 ? -9.031 8.812 8.016 1 96.25 77 ASP A CA 1
ATOM 605 C C . ASP A 1 77 ? -8.523 9.742 6.918 1 96.25 77 ASP A C 1
ATOM 607 O O . ASP A 1 77 ? -9.195 9.945 5.91 1 96.25 77 ASP A O 1
ATOM 611 N N . ILE A 1 78 ? -7.371 10.289 7.105 1 97.12 78 ILE A N 1
ATOM 612 C CA . ILE A 1 78 ? -6.789 11.211 6.137 1 97.12 78 ILE A CA 1
ATOM 613 C C . ILE A 1 78 ? -6.574 10.5 4.805 1 97.12 78 ILE A C 1
ATOM 615 O O . ILE A 1 78 ? -6.941 11.023 3.748 1 97.12 78 ILE A O 1
ATOM 619 N N . ILE A 1 79 ? -6.039 9.32 4.871 1 95.25 79 ILE A N 1
ATOM 620 C CA . ILE A 1 79 ? -5.75 8.57 3.656 1 95.25 79 ILE A CA 1
ATOM 621 C C . ILE A 1 79 ? -7.059 8.188 2.961 1 95.25 79 ILE A C 1
ATOM 623 O O . ILE A 1 79 ? -7.18 8.32 1.741 1 95.25 79 ILE A O 1
ATOM 627 N N . ARG A 1 80 ? -8.031 7.746 3.713 1 93.69 80 ARG A N 1
ATOM 628 C CA . ARG A 1 80 ? -9.32 7.395 3.119 1 93.69 80 ARG A CA 1
ATOM 629 C C . ARG A 1 80 ? -9.977 8.609 2.479 1 93.69 80 ARG A C 1
ATOM 631 O O . ARG A 1 80 ? -10.602 8.5 1.422 1 93.69 80 ARG A O 1
ATOM 638 N N . LEU A 1 81 ? -9.812 9.719 3.078 1 93.88 81 LEU A N 1
ATOM 639 C CA . LEU A 1 81 ? -10.422 10.953 2.574 1 93.88 81 LEU A CA 1
ATOM 640 C C . LEU A 1 81 ? -9.734 11.406 1.292 1 93.88 81 LEU A C 1
ATOM 642 O O . LEU A 1 81 ? -10.367 12.023 0.431 1 93.88 81 LEU A O 1
ATOM 646 N N . THR A 1 82 ?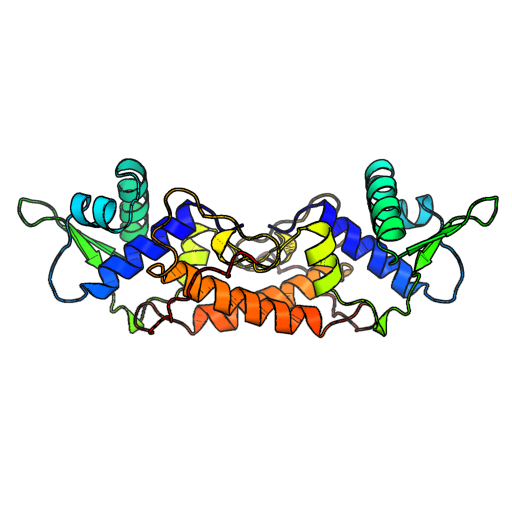 -8.508 11.102 1.145 1 94.12 82 THR A N 1
ATOM 647 C CA . THR A 1 82 ? -7.738 11.672 0.042 1 94.12 82 THR A CA 1
ATOM 648 C C . THR A 1 82 ? -7.562 10.648 -1.078 1 94.12 82 THR A C 1
ATOM 650 O O . THR A 1 82 ? -7.434 11.016 -2.246 1 94.12 82 THR A O 1
ATOM 653 N N . ARG A 1 83 ? -7.398 9.367 -0.721 1 87.56 83 ARG A N 1
ATOM 654 C CA . ARG A 1 83 ? -7.191 8.305 -1.695 1 87.56 83 ARG A CA 1
ATOM 655 C C . ARG A 1 83 ? -8.477 7.512 -1.924 1 87.56 83 ARG A C 1
ATOM 657 O O . ARG A 1 83 ? -8.641 6.867 -2.961 1 87.56 83 ARG A O 1
ATOM 664 N N . GLY A 1 84 ? -9.281 7.508 -0.988 1 84 84 GLY A N 1
ATOM 665 C CA . GLY A 1 84 ? -10.539 6.785 -1.071 1 84 84 GLY A CA 1
ATOM 666 C C . GLY A 1 84 ? -10.461 5.375 -0.519 1 84 84 GLY A C 1
ATOM 667 O O . GLY A 1 84 ? -11.484 4.758 -0.221 1 84 84 GLY A O 1
ATOM 668 N N . SER A 1 85 ? -9.32 4.777 -0.539 1 87.5 85 SER A N 1
ATOM 669 C CA . SER A 1 85 ? -9.227 3.414 -0.03 1 87.5 85 SER A CA 1
ATOM 670 C C . SER A 1 85 ? -7.828 3.123 0.51 1 87.5 85 SER A C 1
ATOM 672 O O . SER A 1 85 ? -6.855 3.77 0.112 1 87.5 85 SER A O 1
ATOM 674 N N . LEU A 1 86 ? -7.75 2.164 1.495 1 90.44 86 LEU A N 1
ATOM 675 C CA . LEU A 1 86 ? -6.484 1.654 2.01 1 90.44 86 LEU A CA 1
ATOM 676 C C . LEU A 1 86 ? -6.07 0.385 1.274 1 90.44 86 LEU A C 1
ATOM 678 O O . LEU A 1 86 ? -4.938 -0.079 1.418 1 90.44 86 LEU A O 1
ATOM 682 N N . ALA A 1 87 ? -7 -0.087 0.515 1 89.56 87 ALA A N 1
ATOM 683 C CA . ALA A 1 87 ? -6.762 -1.354 -0.171 1 89.56 87 ALA A CA 1
ATOM 684 C C . ALA A 1 87 ? -5.801 -1.17 -1.344 1 89.56 87 ALA A C 1
ATOM 686 O O . ALA A 1 87 ? -5.824 -0.138 -2.018 1 89.56 87 ALA A O 1
ATOM 687 N N . LEU A 1 88 ? -5.047 -2.24 -1.633 1 89.31 88 LEU A N 1
ATOM 688 C CA . LEU A 1 88 ? -4.066 -2.197 -2.709 1 89.31 88 LEU A CA 1
ATOM 689 C C . LEU A 1 88 ? -4.684 -2.639 -4.031 1 89.31 88 LEU A C 1
ATOM 691 O O . LEU A 1 88 ? -4.066 -2.498 -5.09 1 89.31 88 LEU A O 1
ATOM 695 N N . VAL A 1 89 ? -5.84 -3.25 -4.016 1 90.12 89 VAL A N 1
ATOM 696 C CA . VAL A 1 89 ? -6.621 -3.627 -5.188 1 90.12 89 VAL A CA 1
ATOM 697 C C . VAL A 1 89 ? -8.07 -3.166 -5.02 1 90.12 89 VAL A C 1
ATOM 699 O O . VAL A 1 89 ? -8.586 -3.129 -3.9 1 90.12 89 VAL A O 1
ATOM 702 N N . PRO A 1 90 ? -8.664 -2.781 -6.129 1 88.06 90 PRO A N 1
ATOM 703 C CA . PRO A 1 90 ? -10 -2.209 -5.988 1 88.06 90 PRO A CA 1
ATOM 704 C C . PRO A 1 90 ? -11.008 -3.201 -5.41 1 88.06 90 PRO A C 1
ATOM 706 O O . PRO A 1 90 ? -11.922 -2.805 -4.68 1 88.06 90 PRO A O 1
ATOM 709 N N . CYS A 1 91 ? -10.898 -4.438 -5.602 1 89.19 91 CYS A N 1
ATOM 710 C CA . CYS A 1 91 ? -11.859 -5.445 -5.16 1 89.19 91 CYS A CA 1
ATOM 711 C C . CYS A 1 91 ? -11.711 -5.719 -3.668 1 89.19 91 CYS A C 1
ATOM 713 O O . CYS A 1 91 ? -12.547 -6.395 -3.068 1 89.19 91 CYS A O 1
ATOM 715 N N . ALA A 1 92 ? -10.656 -5.227 -3.084 1 88.88 92 ALA A N 1
ATOM 716 C CA . ALA A 1 92 ? -10.438 -5.422 -1.652 1 88.88 92 ALA A CA 1
ATOM 717 C C . ALA A 1 92 ? -10.789 -4.156 -0.869 1 88.88 92 ALA A C 1
ATOM 719 O O . ALA A 1 92 ? -10.516 -4.07 0.33 1 88.88 92 ALA A O 1
ATOM 720 N N . SER A 1 93 ? -11.297 -3.139 -1.579 1 88 93 SER A N 1
ATOM 721 C CA . SER A 1 93 ? -11.688 -1.901 -0.911 1 88 93 SER A CA 1
ATOM 722 C C . SER A 1 93 ? -13.062 -2.029 -0.265 1 88 93 SER A C 1
ATOM 724 O O . SER A 1 93 ? -14.016 -2.453 -0.914 1 88 93 SER A O 1
ATOM 726 N N . ARG A 1 94 ? -13.109 -1.665 0.936 1 82.94 94 ARG A N 1
ATOM 727 C CA . ARG A 1 94 ? -14.391 -1.75 1.622 1 82.94 94 ARG A CA 1
ATOM 728 C C . ARG A 1 94 ? -15.273 -0.552 1.285 1 82.94 94 ARG A C 1
ATOM 730 O O . ARG A 1 94 ? -16.484 -0.688 1.152 1 82.94 94 ARG A O 1
ATOM 737 N N . ASN A 1 95 ? -14.648 0.577 1.101 1 79.94 95 ASN A N 1
ATOM 738 C CA . ASN A 1 95 ? -15.398 1.814 0.929 1 79.94 95 ASN A CA 1
ATOM 739 C C . ASN A 1 95 ? -15.453 2.24 -0.536 1 79.94 95 ASN A C 1
ATOM 741 O O . ASN A 1 95 ? -16.219 3.125 -0.902 1 79.94 95 ASN A O 1
ATOM 745 N N . ALA A 1 96 ? -14.688 1.687 -1.33 1 84.31 96 ALA A N 1
ATOM 746 C CA . ALA A 1 96 ? -14.625 2.012 -2.752 1 84.31 96 ALA A CA 1
ATOM 747 C C . ALA A 1 96 ? -14.438 0.753 -3.596 1 84.31 96 ALA A C 1
ATOM 749 O O . ALA A 1 96 ? -13.547 0.697 -4.449 1 84.31 96 ALA A O 1
ATOM 750 N N . HIS A 1 97 ? -15.32 -0.146 -3.369 1 86.5 97 HIS A N 1
ATOM 751 C CA . HIS A 1 97 ? -15.188 -1.459 -3.992 1 86.5 97 HIS A CA 1
ATOM 752 C C . HIS A 1 97 ? -15.445 -1.386 -5.492 1 86.5 97 HIS A C 1
ATOM 754 O O . HIS A 1 97 ? -16.406 -0.761 -5.934 1 86.5 97 HIS A O 1
ATOM 760 N N . GLU A 1 98 ? -14.562 -1.922 -6.191 1 85.94 98 GLU A N 1
ATOM 761 C CA . GLU A 1 98 ? -14.68 -2.119 -7.633 1 85.94 98 GLU A CA 1
ATOM 762 C C . GLU A 1 98 ? -14.062 -3.449 -8.062 1 85.94 98 GLU A C 1
ATOM 764 O O . GLU A 1 98 ? -13.109 -3.926 -7.438 1 85.94 98 GLU A O 1
ATOM 769 N N . HIS A 1 99 ? -14.656 -3.959 -9.086 1 85.81 99 HIS A N 1
ATOM 770 C CA . HIS A 1 99 ? -14.07 -5.188 -9.609 1 85.81 99 HIS A CA 1
ATOM 771 C C . HIS A 1 99 ? -12.75 -4.914 -10.32 1 85.81 99 HIS A C 1
ATOM 773 O O . HIS A 1 99 ? -12.609 -3.906 -11.016 1 85.81 99 HIS A O 1
ATOM 779 N N . CYS A 1 100 ? -11.82 -5.84 -10.078 1 84.94 100 CYS A N 1
ATOM 780 C CA . CYS A 1 100 ? -10.586 -5.742 -10.852 1 84.94 100 CYS A CA 1
ATOM 781 C C . CYS A 1 100 ? -10.836 -6.07 -12.312 1 84.94 100 CYS A C 1
ATOM 783 O O . CYS A 1 100 ? -11.758 -6.82 -12.641 1 84.94 100 CYS A O 1
ATOM 785 N N . ASN A 1 101 ? -9.914 -5.5 -13.055 1 78.81 101 ASN A N 1
ATOM 786 C CA . ASN A 1 101 ? -9.938 -5.914 -14.453 1 78.81 101 ASN A CA 1
ATOM 787 C C . ASN A 1 101 ? -9.336 -7.305 -14.633 1 78.81 101 ASN A C 1
ATOM 789 O O . ASN A 1 101 ? -8.32 -7.637 -14.023 1 78.81 101 ASN A O 1
ATOM 793 N N . ASN A 1 102 ? -10.008 -8.203 -15.484 1 78.75 102 ASN A N 1
ATOM 794 C CA . ASN A 1 102 ? -9.547 -9.555 -15.781 1 78.75 102 ASN A CA 1
ATOM 795 C C . ASN A 1 102 ? -9.398 -10.391 -14.516 1 78.75 102 ASN A C 1
ATOM 797 O O . ASN A 1 102 ? -8.43 -11.141 -14.367 1 78.75 102 ASN A O 1
ATOM 801 N N . CYS A 1 103 ? -10.281 -10.031 -13.641 1 80.38 103 CYS A N 1
ATOM 802 C CA . CYS A 1 103 ? -10.211 -10.719 -12.352 1 80.38 103 CYS A CA 1
ATOM 803 C C . CYS A 1 103 ? -10.977 -12.031 -12.391 1 80.38 103 CYS A C 1
ATOM 805 O O . CYS A 1 103 ? -11.82 -12.242 -13.266 1 80.38 103 CYS A O 1
ATOM 807 N N . LEU A 1 104 ? -10.648 -12.93 -11.586 1 86.19 104 LEU A N 1
ATOM 808 C CA . LEU A 1 104 ? -11.484 -14.078 -11.25 1 86.19 104 LEU A CA 1
ATOM 809 C C . LEU A 1 104 ? -12.719 -13.648 -10.469 1 86.19 104 LEU A C 1
ATOM 811 O O . LEU A 1 104 ? -12.773 -12.523 -9.969 1 86.19 104 LEU A O 1
ATOM 815 N N . PRO A 1 105 ? -13.734 -14.602 -10.617 1 86.5 105 PRO A N 1
ATOM 816 C CA . PRO A 1 105 ? -14.781 -14.328 -9.625 1 86.5 105 PRO A CA 1
ATOM 817 C C . PRO A 1 105 ? -14.219 -14.102 -8.219 1 86.5 105 PRO A C 1
ATOM 819 O O . PRO A 1 105 ? -13.367 -14.875 -7.762 1 86.5 105 PRO A O 1
ATOM 822 N N . GLU A 1 106 ? -14.609 -13.008 -7.621 1 86.81 106 GLU A N 1
ATOM 823 C CA . GLU A 1 106 ? -14.031 -12.562 -6.359 1 86.81 106 GLU A CA 1
ATOM 824 C C . GLU A 1 106 ? -14.086 -13.664 -5.305 1 86.81 106 GLU A C 1
ATOM 826 O O . GLU A 1 106 ? -13.188 -13.789 -4.477 1 86.81 106 GLU A O 1
ATOM 831 N N . VAL A 1 107 ? -15.109 -14.5 -5.355 1 86.12 107 VAL A N 1
ATOM 832 C CA . VAL A 1 107 ? -15.305 -15.562 -4.371 1 86.12 107 VAL A CA 1
ATOM 833 C C . VAL A 1 107 ? -14.227 -16.641 -4.547 1 86.12 107 VAL A C 1
ATOM 835 O O . VAL A 1 107 ? -13.984 -17.438 -3.637 1 86.12 107 VAL A O 1
ATOM 838 N N . ASP A 1 108 ? -13.562 -16.594 -5.633 1 88.44 108 ASP A N 1
ATOM 839 C CA . ASP A 1 108 ? -12.555 -17.594 -5.93 1 88.44 108 ASP A CA 1
ATOM 840 C C . ASP A 1 108 ? -11.148 -17 -5.914 1 88.44 108 ASP A C 1
ATOM 842 O O . ASP A 1 108 ? -10.156 -17.703 -6.113 1 88.44 108 ASP A O 1
ATOM 846 N N . CYS A 1 109 ? -11.07 -15.812 -5.668 1 91.69 109 CYS A N 1
ATOM 847 C CA . CYS A 1 109 ? -9.797 -15.117 -5.836 1 91.69 109 CYS A CA 1
ATOM 848 C C . CYS A 1 109 ? -9.016 -15.086 -4.527 1 91.69 109 CYS A C 1
ATOM 850 O O . CYS A 1 109 ? -9.305 -14.281 -3.646 1 91.69 109 CYS A O 1
ATOM 852 N N . ARG A 1 110 ? -8 -15.852 -4.445 1 92.56 110 ARG A N 1
ATOM 853 C CA . ARG A 1 110 ? -7.16 -15.922 -3.258 1 92.56 110 ARG A CA 1
ATOM 854 C C . ARG A 1 110 ? -6.348 -14.641 -3.088 1 92.56 110 ARG A C 1
ATOM 856 O O . ARG A 1 110 ? -6.051 -14.234 -1.964 1 92.56 110 ARG A O 1
ATOM 863 N N . LEU A 1 111 ? -6.004 -14.078 -4.215 1 93.25 111 LEU A N 1
ATOM 864 C CA . LEU A 1 111 ? -5.305 -12.805 -4.125 1 93.25 111 LEU A CA 1
ATOM 865 C C . LEU A 1 111 ? -6.148 -11.773 -3.383 1 93.25 111 LEU A C 1
ATOM 867 O O . LEU A 1 111 ? -5.641 -11.055 -2.52 1 93.25 111 LEU A O 1
ATOM 871 N N . ARG A 1 112 ? -7.375 -11.711 -3.766 1 92.62 112 ARG A N 1
ATOM 872 C CA . ARG A 1 112 ? -8.266 -10.789 -3.066 1 92.62 112 ARG A CA 1
ATOM 873 C C . ARG A 1 112 ? -8.266 -11.055 -1.564 1 92.62 112 ARG A C 1
ATOM 875 O O . ARG A 1 112 ? -8.227 -10.125 -0.761 1 92.62 112 ARG A O 1
ATOM 882 N N . GLY A 1 113 ? -8.406 -12.32 -1.225 1 93.38 113 GLY A N 1
ATOM 883 C CA . GLY A 1 113 ? -8.359 -12.68 0.185 1 93.38 113 GLY A CA 1
ATOM 884 C C . GLY A 1 113 ? -7.117 -12.164 0.888 1 93.38 113 GLY A C 1
ATOM 885 O O . GLY A 1 113 ? -7.199 -11.625 1.991 1 93.38 113 GLY A O 1
ATOM 886 N N . LEU A 1 114 ? -6.023 -12.352 0.262 1 94.12 114 LEU A N 1
ATOM 887 C CA . LEU A 1 114 ? -4.75 -11.875 0.794 1 94.12 114 LEU A CA 1
ATOM 888 C C . LEU A 1 114 ? -4.762 -10.352 0.944 1 94.12 114 LEU A C 1
ATOM 890 O O . LEU A 1 114 ? -4.324 -9.828 1.97 1 94.12 114 LEU A O 1
ATOM 894 N N . MET A 1 115 ? -5.227 -9.68 -0.031 1 93.94 115 MET A N 1
ATOM 895 C CA . MET A 1 115 ? -5.219 -8.219 -0.043 1 93.94 115 MET A CA 1
ATOM 896 C C . M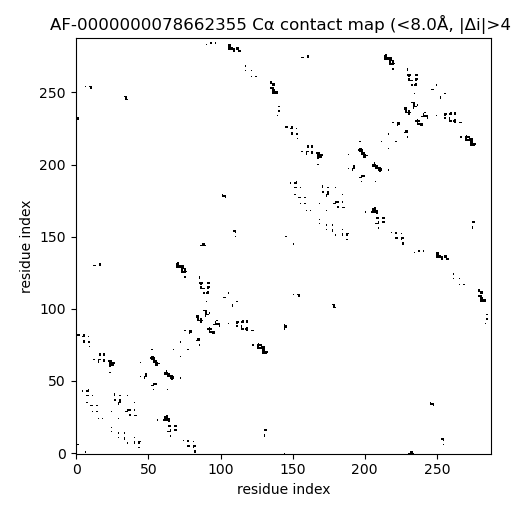ET A 1 115 ? -6.18 -7.664 0.998 1 93.94 115 MET A C 1
ATOM 898 O O . MET A 1 115 ? -5.934 -6.605 1.576 1 93.94 115 MET A O 1
ATOM 902 N N . LEU A 1 116 ? -7.305 -8.375 1.217 1 93.75 116 LEU A N 1
ATOM 903 C CA . LEU A 1 116 ? -8.227 -7.969 2.273 1 93.75 116 LEU A CA 1
ATOM 904 C C . LEU A 1 116 ? -7.555 -8.062 3.641 1 93.75 116 LEU A C 1
ATOM 906 O O . LEU A 1 116 ? -7.699 -7.156 4.469 1 93.75 116 LEU A O 1
ATOM 910 N N . GLN A 1 117 ? -6.902 -9.133 3.828 1 93.38 117 GLN A N 1
ATOM 911 C CA . GLN A 1 117 ? -6.156 -9.281 5.074 1 93.38 117 GLN A CA 1
ATOM 912 C C . GLN A 1 117 ? -5.133 -8.164 5.234 1 93.38 117 GLN A C 1
ATOM 914 O O . GLN A 1 117 ? -5.008 -7.578 6.312 1 93.38 117 GLN A O 1
ATOM 919 N N . LEU A 1 118 ? -4.406 -7.926 4.223 1 93.88 118 LEU A N 1
ATOM 920 C CA . LEU A 1 118 ? -3.398 -6.871 4.254 1 93.88 118 LEU A CA 1
ATOM 921 C C . LEU A 1 118 ? -4.039 -5.512 4.508 1 93.88 118 LEU A C 1
ATOM 923 O O . LEU A 1 118 ? -3.537 -4.723 5.312 1 93.88 118 LEU A O 1
ATOM 927 N N . ARG A 1 119 ? -5.086 -5.246 3.824 1 93.38 119 ARG A N 1
ATOM 928 C CA . ARG A 1 119 ? -5.84 -4.012 4.023 1 93.38 119 ARG A CA 1
ATOM 929 C C . ARG A 1 119 ? -6.254 -3.85 5.48 1 93.38 119 ARG A C 1
ATOM 931 O O . ARG A 1 119 ? -6.098 -2.773 6.062 1 93.38 119 ARG A O 1
ATOM 938 N N . ASP A 1 120 ? -6.832 -4.891 6.039 1 94.75 120 ASP A N 1
ATOM 939 C CA . ASP A 1 120 ? -7.297 -4.84 7.422 1 94.75 120 ASP A CA 1
ATOM 940 C C . ASP A 1 120 ? -6.137 -4.586 8.383 1 94.75 120 ASP A C 1
ATOM 942 O O . ASP A 1 120 ? -6.273 -3.828 9.344 1 94.75 120 ASP A O 1
ATOM 946 N N . GLU A 1 121 ? -5.059 -5.211 8.133 1 94.5 121 GLU A N 1
ATOM 947 C CA . GLU A 1 121 ? -3.883 -4.988 8.969 1 94.5 121 GLU A CA 1
ATOM 948 C C . GLU A 1 121 ? -3.371 -3.557 8.836 1 94.5 121 GLU A C 1
ATOM 950 O O . GLU A 1 121 ? -3.016 -2.924 9.828 1 94.5 121 GLU A O 1
ATOM 955 N N . THR A 1 122 ? -3.297 -3.049 7.676 1 94.06 122 THR A N 1
ATOM 956 C CA . THR A 1 122 ? -2.887 -1.673 7.41 1 94.06 122 THR A CA 1
ATOM 957 C C . THR A 1 122 ? -3.83 -0.688 8.094 1 94.06 122 THR A C 1
ATOM 959 O O . THR A 1 122 ? -3.383 0.271 8.727 1 94.06 122 THR A O 1
ATOM 962 N N . ALA A 1 123 ? -5.098 -0.957 7.977 1 94.94 123 ALA A N 1
ATOM 963 C CA . ALA A 1 123 ? -6.102 -0.118 8.625 1 94.94 123 ALA A CA 1
ATOM 964 C C . ALA A 1 123 ? -5.902 -0.09 10.141 1 94.94 123 ALA A C 1
ATOM 966 O O . ALA A 1 123 ? -5.984 0.97 10.758 1 94.94 123 ALA A O 1
ATOM 967 N N . ALA A 1 124 ? -5.676 -1.237 10.672 1 95.69 124 ALA A N 1
ATOM 968 C CA . ALA A 1 124 ? -5.48 -1.344 12.117 1 95.69 124 ALA A CA 1
ATOM 969 C C . ALA A 1 124 ? -4.312 -0.474 12.57 1 95.69 124 ALA A C 1
ATOM 971 O O . ALA A 1 124 ? -4.379 0.152 13.633 1 95.69 124 ALA A O 1
ATOM 972 N N . ILE A 1 125 ? -3.328 -0.412 11.781 1 94.44 125 ILE A N 1
ATOM 973 C CA . ILE A 1 125 ? -2.145 0.376 12.117 1 94.44 125 ILE A CA 1
ATOM 974 C C . ILE A 1 125 ? -2.461 1.863 11.977 1 94.44 125 ILE A C 1
ATOM 976 O O . ILE A 1 125 ? -2.283 2.633 12.922 1 94.44 125 ILE A O 1
ATOM 980 N N . LEU A 1 126 ? -2.988 2.258 10.875 1 95.94 126 LEU A N 1
ATOM 981 C CA . LEU A 1 126 ? -3.176 3.664 10.531 1 95.94 126 LEU A CA 1
ATOM 982 C C . LEU A 1 126 ? -4.324 4.27 11.336 1 95.94 126 LEU A C 1
ATOM 984 O O . LEU A 1 126 ? -4.352 5.48 11.562 1 95.94 126 LEU A O 1
ATOM 988 N N . ASP A 1 127 ? -5.266 3.453 11.766 1 96.62 127 ASP A N 1
ATOM 989 C CA . ASP A 1 127 ? -6.418 3.939 12.523 1 96.62 127 ASP A CA 1
ATOM 990 C C . ASP A 1 127 ? -6.066 4.121 14 1 96.62 127 ASP A C 1
ATOM 992 O O . ASP A 1 127 ? -6.828 4.723 14.758 1 96.62 127 ASP A O 1
ATOM 996 N N . ARG A 1 128 ? -4.949 3.678 14.383 1 96.12 128 ARG A N 1
ATOM 997 C CA . ARG A 1 128 ? -4.52 3.82 15.766 1 96.12 128 ARG A CA 1
ATOM 998 C C . ARG A 1 128 ? -3.586 5.016 15.938 1 96.12 128 ARG A C 1
ATOM 1000 O O . ARG A 1 128 ? -3.373 5.492 17.047 1 96.12 128 ARG A O 1
ATOM 1007 N N . ILE A 1 129 ? -3.016 5.465 14.906 1 97.12 129 ILE A N 1
ATOM 1008 C CA . ILE A 1 129 ? -2.059 6.566 14.953 1 97.12 129 ILE A CA 1
ATOM 1009 C C . ILE A 1 129 ? -2.77 7.879 14.641 1 97.12 129 ILE A C 1
ATOM 1011 O O . ILE A 1 129 ? -3.551 7.961 13.695 1 97.12 129 ILE A O 1
ATOM 1015 N N . THR A 1 130 ? -2.516 8.883 15.477 1 98.25 130 THR A N 1
ATOM 1016 C CA . THR A 1 130 ? -3.143 10.188 15.312 1 98.25 130 THR A CA 1
ATOM 1017 C C . THR A 1 130 ? -2.094 11.258 15.016 1 98.25 130 THR A C 1
ATOM 1019 O O . THR A 1 130 ? -0.892 10.992 15.094 1 98.25 130 THR A O 1
ATOM 1022 N N . LEU A 1 131 ? -2.57 12.469 14.664 1 98.06 131 LEU A N 1
ATOM 1023 C CA . LEU A 1 131 ? -1.676 13.586 14.375 1 98.06 131 LEU A CA 1
ATOM 1024 C C . LEU A 1 131 ? -0.931 14.023 15.633 1 98.06 131 LEU A C 1
ATOM 1026 O O . LEU A 1 131 ? 0.053 14.766 15.555 1 98.06 131 LEU A O 1
ATOM 1030 N N . ALA A 1 132 ? -1.445 13.578 16.812 1 97.5 132 ALA A N 1
ATOM 1031 C CA . ALA A 1 132 ? -0.801 13.945 18.078 1 97.5 132 ALA A CA 1
ATOM 1032 C C . ALA A 1 132 ? 0.38 13.031 18.375 1 97.5 132 ALA A C 1
ATOM 1034 O O . ALA A 1 132 ? 1.203 13.328 19.25 1 97.5 132 ALA A O 1
ATOM 1035 N N . ASP A 1 133 ? 0.441 11.906 17.734 1 96.5 133 ASP A N 1
ATOM 1036 C CA . ASP A 1 133 ? 1.458 10.906 18.031 1 96.5 133 ASP A CA 1
ATOM 1037 C C . ASP A 1 133 ? 2.82 11.32 17.484 1 96.5 133 ASP A C 1
ATOM 1039 O O . ASP A 1 133 ? 2.916 11.812 16.359 1 96.5 133 ASP A O 1
ATOM 1043 N N . PRO A 1 134 ? 3.789 11.102 18.312 1 92.38 134 PRO A N 1
ATOM 1044 C CA . PRO A 1 134 ? 5.129 11.375 17.797 1 92.38 134 PRO A CA 1
ATOM 1045 C C . PRO A 1 134 ? 5.566 10.375 16.734 1 92.38 134 PRO A C 1
ATOM 1047 O O . PRO A 1 134 ? 5.316 9.172 16.875 1 92.38 134 PRO A O 1
ATOM 1050 N N . ILE A 1 135 ? 6.008 10.898 15.633 1 91 135 ILE A N 1
ATOM 1051 C CA . ILE A 1 135 ? 6.562 10.055 14.578 1 91 135 ILE A CA 1
ATOM 1052 C C . ILE A 1 135 ? 8.07 10.289 14.469 1 91 135 ILE A C 1
ATOM 1054 O O . ILE A 1 135 ? 8.508 11.422 14.281 1 91 135 ILE A O 1
ATOM 1058 N N . ALA A 1 136 ? 8.766 9.18 14.641 1 86.62 136 ALA A N 1
ATOM 1059 C CA . ALA A 1 136 ? 10.219 9.281 14.547 1 86.62 136 ALA A CA 1
ATOM 1060 C C . ALA A 1 136 ? 10.656 9.602 13.117 1 86.62 136 ALA A C 1
ATOM 1062 O O . ALA A 1 136 ? 10.117 9.047 12.156 1 86.62 136 ALA A O 1
ATOM 1063 N N . VAL A 1 137 ? 11.484 10.602 13.023 1 86.5 137 VAL A N 1
ATOM 1064 C CA . VAL A 1 137 ? 12.078 10.906 11.727 1 86.5 137 VAL A CA 1
ATOM 1065 C C . VAL A 1 137 ? 13.344 10.078 11.531 1 86.5 137 VAL A C 1
ATOM 1067 O O . VAL A 1 137 ? 14.094 9.836 12.477 1 86.5 137 VAL A O 1
ATOM 1070 N N . GLU A 1 138 ? 13.438 9.508 10.328 1 81.81 138 GLU A N 1
ATOM 1071 C CA . GLU A 1 138 ? 14.516 8.57 10.023 1 81.81 138 GLU A CA 1
ATOM 1072 C C . GLU A 1 138 ? 15.508 9.18 9.039 1 81.81 138 GLU A C 1
ATOM 1074 O O . GLU A 1 138 ? 15.109 9.844 8.078 1 81.81 138 GLU A O 1
ATOM 1079 N N . PRO A 1 139 ? 16.766 8.945 9.422 1 79.25 139 PRO A N 1
ATOM 1080 C CA . PRO A 1 139 ? 17.75 9.391 8.438 1 79.25 139 PRO A CA 1
ATOM 1081 C C . PRO A 1 139 ? 17.656 8.641 7.113 1 79.25 139 PRO A C 1
ATOM 1083 O O . PRO A 1 139 ? 17.094 7.543 7.066 1 79.25 139 PRO A O 1
ATOM 1086 N N . PRO A 1 140 ? 18.094 9.336 6.031 1 76.25 140 PRO A N 1
ATOM 1087 C CA . PRO A 1 140 ? 18.094 8.648 4.738 1 76.25 140 PRO A CA 1
ATOM 1088 C C . PRO A 1 140 ? 18.922 7.371 4.746 1 76.25 140 PRO A C 1
ATOM 1090 O O . PRO A 1 140 ? 19.844 7.238 5.555 1 76.25 140 PRO A O 1
ATOM 1093 N N . PHE A 1 141 ? 18.391 6.41 3.99 1 73.62 141 PHE A N 1
ATOM 1094 C CA . PHE A 1 141 ? 19.172 5.184 3.873 1 73.62 141 PHE A CA 1
ATOM 1095 C C . PHE A 1 141 ? 20.562 5.473 3.293 1 73.62 141 PHE A C 1
ATOM 1097 O O . PHE A 1 141 ? 20.703 6.312 2.402 1 73.62 141 PHE A O 1
ATOM 1104 N N . ALA A 1 142 ? 21.672 5.105 4.145 1 59.84 142 ALA A N 1
ATOM 1105 C CA . ALA A 1 142 ? 23.031 5.344 3.689 1 59.84 142 ALA A CA 1
ATOM 1106 C C . ALA A 1 142 ? 23.25 4.797 2.281 1 59.84 142 ALA A C 1
ATOM 1108 O O . ALA A 1 142 ? 22.688 3.762 1.917 1 59.84 142 ALA A O 1
ATOM 1109 N N . GLU A 1 143 ? 23.422 5.66 1.214 1 50.62 143 GLU A N 1
ATOM 1110 C CA . GLU A 1 143 ? 23.953 5.098 -0.025 1 50.62 143 GLU A CA 1
ATOM 1111 C C . GLU A 1 143 ? 25.125 4.16 0.252 1 50.62 143 GLU A C 1
ATOM 1113 O O . GLU A 1 143 ? 26.047 4.508 0.991 1 50.62 143 GLU A O 1
ATOM 1118 N N . ALA A 1 144 ? 24.875 2.896 0.345 1 37.59 144 ALA A N 1
ATOM 1119 C CA . ALA A 1 144 ? 26.125 2.15 0.336 1 37.59 144 ALA A CA 1
ATOM 1120 C C . ALA A 1 144 ? 27.016 2.588 -0.824 1 37.59 144 ALA A C 1
ATOM 1122 O O . ALA A 1 144 ? 26.531 2.859 -1.923 1 37.59 144 ALA A O 1
ATOM 1123 N N . MET B 1 1 ? -2.137 1.424 -5.871 1 74.44 1 MET B N 1
ATOM 1124 C CA . MET B 1 1 ? -2.75 0.196 -6.371 1 74.44 1 MET B CA 1
ATOM 1125 C C . MET B 1 1 ? -1.687 -0.788 -6.848 1 74.44 1 MET B C 1
ATOM 1127 O O . MET B 1 1 ? -0.644 -0.381 -7.363 1 74.44 1 MET B O 1
ATOM 1131 N N . LEU B 1 2 ? -1.854 -2.004 -6.484 1 87.38 2 LEU B N 1
ATOM 1132 C CA . LEU B 1 2 ? -0.927 -3.037 -6.93 1 87.38 2 LEU B CA 1
ATOM 1133 C C . LEU B 1 2 ? -0.951 -3.17 -8.453 1 87.38 2 LEU B C 1
ATOM 1135 O O . LEU B 1 2 ? -2.021 -3.15 -9.062 1 87.38 2 LEU B O 1
ATOM 1139 N N . SER B 1 3 ? 0.167 -3.193 -9.031 1 89.44 3 SER B N 1
ATOM 1140 C CA . SER B 1 3 ? 0.259 -3.244 -10.492 1 89.44 3 SER B CA 1
ATOM 1141 C C . SER B 1 3 ? -0.362 -4.523 -11.039 1 89.44 3 SER B C 1
ATOM 1143 O O . SER B 1 3 ? -0.469 -5.523 -10.328 1 89.44 3 SER B O 1
ATOM 1145 N N . GLN B 1 4 ? -0.739 -4.453 -12.297 1 91.25 4 GLN B N 1
ATOM 1146 C CA . GLN B 1 4 ? -1.273 -5.621 -12.992 1 91.25 4 GLN B CA 1
ATOM 1147 C C . GLN B 1 4 ? -0.249 -6.75 -13.039 1 91.25 4 GLN B C 1
ATOM 1149 O O . GLN B 1 4 ? -0.597 -7.918 -12.859 1 91.25 4 GLN B O 1
ATOM 1154 N N . LYS B 1 5 ? 0.958 -6.387 -13.289 1 94.5 5 LYS B N 1
ATOM 1155 C CA . LYS B 1 5 ? 2.023 -7.383 -13.328 1 94.5 5 LYS B CA 1
ATOM 1156 C C . LYS B 1 5 ? 2.102 -8.156 -12.016 1 94.5 5 LYS B C 1
ATOM 1158 O O . LYS B 1 5 ? 2.193 -9.383 -12.016 1 94.5 5 LYS B O 1
ATOM 1163 N N . THR B 1 6 ? 2.061 -7.422 -10.93 1 95.38 6 THR B N 1
ATOM 1164 C CA . THR B 1 6 ? 2.141 -8.055 -9.625 1 95.38 6 THR B CA 1
ATOM 1165 C C . THR B 1 6 ? 0.938 -8.961 -9.383 1 95.38 6 THR B C 1
ATOM 1167 O O . THR B 1 6 ? 1.091 -10.102 -8.93 1 95.38 6 THR B O 1
ATOM 1170 N N . ARG B 1 7 ? -0.235 -8.516 -9.758 1 94.44 7 ARG B N 1
ATOM 1171 C CA . ARG B 1 7 ? -1.46 -9.289 -9.57 1 94.44 7 ARG B CA 1
ATOM 1172 C C . ARG B 1 7 ? -1.431 -10.578 -10.383 1 94.44 7 ARG B C 1
ATOM 1174 O O . ARG B 1 7 ? -1.677 -11.664 -9.852 1 94.44 7 ARG B O 1
ATOM 1181 N N . TYR B 1 8 ? -1.107 -10.453 -11.609 1 96.19 8 TYR B N 1
ATOM 1182 C CA . TYR B 1 8 ? -1.025 -11.609 -12.492 1 96.19 8 TYR B CA 1
ATOM 1183 C C . TYR B 1 8 ? 0.041 -12.586 -12.008 1 96.19 8 TYR B C 1
ATOM 1185 O O . TYR B 1 8 ? -0.157 -13.805 -12.055 1 96.19 8 TYR B O 1
ATOM 1193 N N . THR B 1 9 ? 1.132 -12.008 -11.609 1 97.81 9 THR B N 1
ATOM 1194 C CA . THR B 1 9 ? 2.229 -12.852 -11.156 1 97.81 9 THR B CA 1
ATOM 1195 C C . THR B 1 9 ? 1.803 -13.688 -9.953 1 97.81 9 THR B C 1
ATOM 1197 O O . THR B 1 9 ? 2.027 -14.898 -9.914 1 97.81 9 THR B O 1
ATOM 1200 N N . ILE B 1 10 ? 1.204 -13.008 -9.031 1 97.12 10 ILE B N 1
ATOM 1201 C CA . ILE B 1 10 ? 0.776 -13.711 -7.82 1 97.12 10 ILE B CA 1
ATOM 1202 C C . ILE B 1 10 ? -0.22 -14.805 -8.188 1 97.12 10 ILE B C 1
ATOM 1204 O O . ILE B 1 10 ? -0.083 -15.945 -7.738 1 97.12 10 ILE B O 1
ATOM 1208 N N . ARG B 1 11 ? -1.153 -14.539 -8.984 1 96.19 11 ARG B N 1
ATOM 1209 C CA . ARG B 1 11 ? -2.158 -15.523 -9.375 1 96.19 11 ARG B CA 1
ATOM 1210 C C . ARG B 1 11 ? -1.519 -16.688 -10.109 1 96.19 11 ARG B C 1
ATOM 1212 O O . ARG B 1 11 ? -1.875 -17.844 -9.867 1 96.19 11 ARG B O 1
ATOM 1219 N N . ALA B 1 12 ? -0.658 -16.391 -11.023 1 97.88 12 ALA B N 1
ATOM 1220 C CA . ALA B 1 12 ? 0.04 -17.438 -11.758 1 97.88 12 ALA B CA 1
ATOM 1221 C C . ALA B 1 12 ? 0.812 -18.344 -10.812 1 97.88 12 ALA B C 1
ATOM 1223 O O . ALA B 1 12 ? 0.747 -19.578 -10.938 1 97.88 12 ALA B O 1
ATOM 1224 N N . LEU B 1 13 ? 1.53 -17.75 -9.891 1 98.38 13 LEU B N 1
ATOM 1225 C CA . LEU B 1 13 ? 2.35 -18.531 -8.969 1 98.38 13 LEU B CA 1
ATOM 1226 C C . LEU B 1 13 ? 1.479 -19.312 -7.996 1 98.38 13 LEU B C 1
ATOM 1228 O O . LEU B 1 13 ? 1.838 -20.422 -7.59 1 98.38 13 LEU B O 1
ATOM 1232 N N . GLN B 1 14 ? 0.384 -18.734 -7.59 1 97.19 14 GLN B N 1
ATOM 1233 C CA . GLN B 1 14 ? -0.574 -19.484 -6.785 1 97.19 14 GLN B CA 1
ATOM 1234 C C . GLN B 1 14 ? -1.045 -20.75 -7.516 1 97.19 14 GLN B C 1
ATOM 1236 O O . GLN B 1 14 ? -1.149 -21.812 -6.918 1 97.19 14 GLN B O 1
ATOM 1241 N N . HIS B 1 15 ? -1.36 -20.578 -8.766 1 97.12 15 HIS B N 1
ATOM 1242 C CA . HIS B 1 15 ? -1.789 -21.719 -9.578 1 97.12 15 HIS B CA 1
ATOM 1243 C C . HIS B 1 15 ? -0.721 -22.797 -9.617 1 97.12 15 HIS B C 1
ATOM 1245 O O . HIS B 1 15 ? -1.025 -23.984 -9.43 1 97.12 15 HIS B O 1
ATOM 1251 N N . LEU B 1 16 ? 0.455 -22.422 -9.852 1 98.19 16 LEU B N 1
ATOM 1252 C CA . LEU B 1 16 ? 1.554 -23.375 -9.906 1 98.19 16 LEU B CA 1
ATOM 1253 C C . LEU B 1 16 ? 1.762 -24.031 -8.547 1 98.19 16 LEU B C 1
ATOM 1255 O O . LEU B 1 16 ? 2.137 -25.219 -8.477 1 98.19 16 LEU B O 1
ATOM 1259 N N . ALA B 1 17 ? 1.616 -23.25 -7.508 1 98 17 ALA B N 1
ATOM 1260 C CA . ALA B 1 17 ? 1.724 -23.812 -6.164 1 98 17 ALA B CA 1
ATOM 1261 C C . ALA B 1 17 ? 0.682 -24.906 -5.941 1 98 17 ALA B C 1
ATOM 1263 O O . ALA B 1 17 ? 0.97 -25.938 -5.312 1 98 17 ALA B O 1
ATOM 1264 N N . ASP B 1 18 ? -0.503 -24.703 -6.441 1 96.06 18 ASP B N 1
ATOM 1265 C CA . ASP B 1 18 ? -1.597 -25.656 -6.281 1 96.06 18 ASP B CA 1
ATOM 1266 C C . ASP B 1 18 ? -1.272 -26.984 -6.961 1 96.06 18 ASP B C 1
ATOM 1268 O O . ASP B 1 18 ? -1.797 -28.031 -6.574 1 96.06 18 ASP B O 1
ATOM 1272 N N . THR B 1 19 ? -0.457 -26.938 -7.945 1 95.5 19 THR B N 1
ATOM 1273 C CA . THR B 1 19 ? -0.139 -28.141 -8.727 1 95.5 19 THR B CA 1
ATOM 1274 C C . THR B 1 19 ? 1.279 -28.609 -8.43 1 95.5 19 THR B C 1
ATOM 1276 O O . THR B 1 19 ? 1.862 -29.375 -9.211 1 95.5 19 THR B O 1
ATOM 1279 N N . TRP B 1 20 ? 1.818 -28.094 -7.359 1 95.69 20 TRP B N 1
ATOM 1280 C CA . TRP B 1 20 ? 3.182 -28.453 -6.984 1 95.69 20 TRP B CA 1
ATOM 1281 C C . TRP B 1 20 ? 3.342 -29.969 -6.875 1 95.69 20 TRP B C 1
ATOM 1283 O O . TRP B 1 20 ? 2.543 -30.641 -6.215 1 95.69 20 TRP B O 1
ATOM 1293 N N . GLY B 1 21 ? 4.367 -30.516 -7.559 1 94.38 21 GLY B N 1
ATOM 1294 C CA . GLY B 1 21 ? 4.648 -31.938 -7.484 1 94.38 21 GLY B CA 1
ATOM 1295 C C . GLY B 1 21 ? 3.854 -32.75 -8.484 1 94.38 21 GLY B C 1
ATOM 1296 O O . GLY B 1 21 ? 3.986 -33.969 -8.539 1 94.38 21 GLY B O 1
ATOM 1297 N N . GLN B 1 22 ? 2.994 -32.125 -9.297 1 95.44 22 GLN B N 1
ATOM 1298 C CA . GLN B 1 22 ? 2.127 -32.844 -10.227 1 95.44 22 GLN B CA 1
ATOM 1299 C C . GLN B 1 22 ? 2.627 -32.719 -11.664 1 95.44 22 GLN B C 1
ATOM 1301 O O . GLN B 1 22 ? 1.949 -33.125 -12.602 1 95.44 22 GLN B O 1
ATOM 1306 N N . GLY B 1 23 ? 3.832 -32.125 -11.797 1 93.25 23 GLY B N 1
ATOM 1307 C CA . GLY B 1 23 ? 4.391 -31.922 -13.133 1 93.25 23 GLY B CA 1
ATOM 1308 C C . GLY B 1 23 ? 4.223 -30.516 -13.664 1 93.25 23 GLY B C 1
ATOM 1309 O O . GLY B 1 23 ? 3.576 -29.688 -13.023 1 93.25 23 GLY B O 1
ATOM 1310 N N . ALA B 1 24 ? 4.738 -30.312 -14.82 1 96.5 24 ALA B N 1
ATOM 1311 C CA . ALA B 1 24 ? 4.719 -29 -15.445 1 96.5 24 ALA B CA 1
ATOM 1312 C C . ALA B 1 24 ? 3.324 -28.656 -15.961 1 96.5 24 ALA B C 1
ATOM 1314 O O . ALA B 1 24 ? 2.594 -29.531 -16.422 1 96.5 24 ALA B O 1
ATOM 1315 N N . VAL B 1 25 ? 2.951 -27.391 -15.805 1 97.56 25 VAL B N 1
ATOM 1316 C CA . VAL B 1 25 ? 1.66 -26.906 -16.281 1 97.56 25 VAL B CA 1
ATOM 1317 C C . VAL B 1 25 ? 1.855 -26.078 -17.547 1 97.56 25 VAL B C 1
ATOM 1319 O O . VAL B 1 25 ? 2.746 -25.219 -17.609 1 97.56 25 VAL B O 1
ATOM 1322 N N . ARG B 1 26 ? 0.985 -26.344 -18.5 1 97.06 26 ARG B N 1
ATOM 1323 C CA . ARG B 1 26 ? 1.085 -25.625 -19.766 1 97.06 26 ARG B CA 1
ATOM 1324 C C . ARG B 1 26 ? 0.683 -24.156 -19.609 1 97.06 26 ARG B C 1
ATOM 1326 O O . ARG B 1 26 ? -0.258 -23.844 -18.875 1 97.06 26 ARG B O 1
ATOM 1333 N N . LEU B 1 27 ? 1.442 -23.281 -20.375 1 96.94 27 LEU B N 1
ATOM 1334 C CA . LEU B 1 27 ? 1.179 -21.844 -20.344 1 96.94 27 LEU B CA 1
ATOM 1335 C C . LEU B 1 27 ? -0.293 -21.562 -20.625 1 96.94 27 LEU B C 1
ATOM 1337 O O . LEU B 1 27 ? -0.922 -20.781 -19.906 1 96.94 27 LEU B O 1
ATOM 1341 N N . ASP B 1 28 ? -0.893 -22.234 -21.594 1 96.44 28 ASP B N 1
ATOM 1342 C CA . ASP B 1 28 ? -2.273 -21.984 -22.016 1 96.44 28 ASP B CA 1
ATOM 1343 C C . ASP B 1 28 ? -3.252 -22.359 -20.891 1 96.44 28 ASP B C 1
ATOM 1345 O O . ASP B 1 28 ? -4.27 -21.688 -20.719 1 96.44 28 ASP B O 1
ATOM 1349 N N . ALA B 1 29 ? -2.98 -23.406 -20.25 1 96.62 29 ALA B N 1
ATOM 1350 C CA . ALA B 1 29 ? -3.836 -23.844 -19.141 1 96.62 29 ALA B CA 1
ATOM 1351 C C . ALA B 1 29 ? -3.852 -22.812 -18.031 1 96.62 29 ALA B C 1
ATOM 1353 O O . ALA B 1 29 ? -4.91 -22.484 -17.484 1 96.62 29 ALA B O 1
ATOM 1354 N N . ILE B 1 30 ? -2.705 -22.281 -17.656 1 97 30 ILE B N 1
ATOM 1355 C CA . ILE B 1 30 ? -2.607 -21.25 -16.625 1 97 30 ILE B CA 1
ATOM 1356 C C . ILE B 1 30 ? -3.365 -20 -17.062 1 97 30 ILE B C 1
ATOM 1358 O O . ILE B 1 30 ? -4.152 -19.438 -16.297 1 97 30 ILE B O 1
ATOM 1362 N N . ALA B 1 31 ? -3.09 -19.547 -18.281 1 97.06 31 ALA B N 1
ATOM 1363 C CA . ALA B 1 31 ? -3.717 -18.344 -18.828 1 97.06 31 ALA B CA 1
ATOM 1364 C C . ALA B 1 31 ? -5.238 -18.453 -18.766 1 97.06 31 ALA B C 1
ATOM 1366 O O . ALA B 1 31 ? -5.914 -17.516 -18.328 1 97.06 31 ALA B O 1
ATOM 1367 N N . GLU B 1 32 ? -5.777 -19.578 -19.156 1 95.69 32 GLU B N 1
ATOM 1368 C CA . GLU B 1 32 ? -7.219 -19.797 -19.203 1 95.69 32 GLU B CA 1
ATOM 1369 C C . GLU B 1 32 ? -7.809 -19.859 -17.797 1 95.69 32 GLU B C 1
ATOM 1371 O O . GLU B 1 32 ? -8.797 -19.188 -17.5 1 95.69 32 GLU B O 1
ATOM 1376 N N . LYS B 1 33 ? -7.199 -20.594 -16.953 1 94.88 33 LYS B N 1
ATOM 1377 C CA . LYS B 1 33 ? -7.734 -20.828 -15.617 1 94.88 33 LYS B CA 1
ATOM 1378 C C . LYS B 1 33 ? -7.656 -19.547 -14.773 1 94.88 33 LYS B C 1
ATOM 1380 O O . LYS B 1 33 ? -8.531 -19.297 -13.945 1 94.88 33 LYS B O 1
ATOM 1385 N N . GLN B 1 34 ? -6.637 -18.75 -14.977 1 94.75 34 GLN B N 1
ATOM 1386 C CA . GLN B 1 34 ? -6.422 -17.562 -14.156 1 94.75 34 GLN B CA 1
ATOM 1387 C C . GLN B 1 34 ? -6.84 -16.297 -14.898 1 94.75 34 GLN B C 1
ATOM 1389 O O . GLN B 1 34 ? -6.672 -15.188 -14.391 1 94.75 34 GLN B O 1
ATOM 1394 N N . ASN B 1 35 ? -7.371 -16.438 -16.094 1 94.31 35 ASN B N 1
ATOM 1395 C CA . ASN B 1 35 ? -7.832 -15.32 -16.906 1 94.31 35 ASN B CA 1
ATOM 1396 C C . ASN B 1 35 ? -6.742 -14.258 -17.062 1 94.31 35 ASN B C 1
ATOM 1398 O O . ASN B 1 35 ? -6.965 -13.086 -16.766 1 94.31 35 ASN B O 1
ATOM 1402 N N . ILE B 1 36 ? -5.598 -14.688 -17.469 1 95.88 36 ILE B N 1
ATOM 1403 C CA . ILE B 1 36 ? -4.449 -13.828 -17.734 1 95.88 36 ILE B CA 1
ATOM 1404 C C . ILE B 1 36 ? -4.125 -13.844 -19.234 1 95.88 36 ILE B C 1
ATOM 1406 O O . ILE B 1 36 ? -4.012 -14.914 -19.828 1 95.88 36 ILE B O 1
ATOM 1410 N N . PRO B 1 37 ? -4.012 -12.617 -19.812 1 96.12 37 PRO B N 1
ATOM 1411 C CA . PRO B 1 37 ? -3.611 -12.633 -21.219 1 96.12 37 PRO B CA 1
ATOM 1412 C C . PRO B 1 37 ? -2.318 -13.406 -21.469 1 96.12 37 PRO B C 1
ATOM 1414 O O . PRO B 1 37 ? -1.331 -13.211 -20.75 1 96.12 37 PRO B O 1
ATOM 1417 N N . ARG B 1 38 ? -2.277 -14.242 -22.516 1 96.62 38 ARG B N 1
ATOM 1418 C CA . ARG B 1 38 ? -1.182 -15.164 -22.812 1 96.62 38 ARG B CA 1
ATOM 1419 C C . ARG B 1 38 ? 0.137 -14.406 -22.953 1 96.62 38 ARG B C 1
ATOM 1421 O O . ARG B 1 38 ? 1.164 -14.836 -22.422 1 96.62 38 ARG B O 1
ATOM 1428 N N . LYS B 1 39 ? 0.107 -13.328 -23.672 1 96.81 39 LYS B N 1
ATOM 1429 C CA . LYS B 1 39 ? 1.326 -12.57 -23.922 1 96.81 39 LYS B CA 1
ATOM 1430 C C . LYS B 1 39 ? 1.917 -12.023 -22.625 1 96.81 39 LYS B C 1
ATOM 1432 O O . LYS B 1 39 ? 3.137 -12.016 -22.453 1 96.81 39 LYS B O 1
ATOM 1437 N N . PHE B 1 40 ? 1.062 -11.586 -21.781 1 96.25 40 PHE B N 1
ATOM 1438 C CA . PHE B 1 40 ? 1.51 -11.062 -20.484 1 96.25 40 PHE B CA 1
ATOM 1439 C C . PHE B 1 40 ? 2.068 -12.18 -19.625 1 96.25 40 PHE B C 1
ATOM 1441 O O . PHE B 1 40 ? 3.102 -12.016 -18.969 1 96.25 40 PHE B O 1
ATOM 1448 N N . LEU B 1 41 ? 1.364 -13.328 -19.625 1 97.75 41 LEU B N 1
ATOM 1449 C CA . LEU B 1 41 ? 1.774 -14.469 -18.812 1 97.75 41 LEU B CA 1
ATOM 1450 C C . LEU B 1 41 ? 3.15 -14.977 -19.25 1 97.75 41 LEU B C 1
ATOM 1452 O O . LEU B 1 41 ? 3.969 -15.344 -18.391 1 97.75 41 LEU B O 1
ATOM 1456 N N . THR B 1 42 ? 3.398 -14.969 -20.531 1 97.69 42 THR B N 1
ATOM 1457 C CA . THR B 1 42 ? 4.695 -15.398 -21.047 1 97.69 42 THR B CA 1
ATOM 1458 C C . THR B 1 42 ? 5.812 -14.523 -20.484 1 97.69 42 THR B C 1
ATOM 1460 O O . THR B 1 42 ? 6.848 -15.039 -20.047 1 97.69 42 THR B O 1
ATOM 1463 N N . VAL B 1 43 ? 5.625 -13.25 -20.438 1 97.56 43 VAL B N 1
ATOM 1464 C CA . VAL B 1 43 ? 6.609 -12.305 -19.922 1 97.56 43 VAL B CA 1
ATOM 1465 C C . VAL B 1 43 ? 6.84 -12.547 -18.438 1 97.56 43 VAL B C 1
ATOM 1467 O O . VAL B 1 43 ? 7.984 -12.617 -17.984 1 97.56 43 VAL B O 1
ATOM 1470 N N . ILE B 1 44 ? 5.801 -12.703 -17.734 1 97.56 44 ILE B N 1
ATOM 1471 C CA . ILE B 1 44 ? 5.836 -12.898 -16.297 1 97.56 44 ILE B CA 1
ATOM 1472 C C . ILE B 1 44 ? 6.59 -14.18 -15.961 1 97.56 44 ILE B C 1
ATOM 1474 O O . ILE B 1 44 ? 7.488 -14.18 -15.117 1 97.56 44 ILE B O 1
ATOM 1478 N N . LEU B 1 45 ? 6.191 -15.258 -16.609 1 98 45 LEU B N 1
ATOM 1479 C CA . LEU B 1 45 ? 6.793 -16.562 -16.312 1 98 45 LEU B CA 1
ATOM 1480 C C . LEU B 1 45 ? 8.258 -16.578 -16.734 1 98 45 LEU B C 1
ATOM 1482 O O . LEU B 1 45 ? 9.078 -17.234 -16.078 1 98 45 LEU B O 1
ATOM 1486 N N . SER B 1 46 ? 8.57 -15.922 -17.781 1 97.56 46 SER B N 1
ATOM 1487 C CA . SER B 1 46 ? 9.969 -15.805 -18.188 1 97.56 46 SER B CA 1
ATOM 1488 C C . SER B 1 46 ? 10.789 -15.07 -17.125 1 97.56 46 SER B C 1
ATOM 1490 O O . SER B 1 46 ? 11.898 -15.492 -16.797 1 97.56 46 SER B O 1
ATOM 1492 N N . GLU B 1 47 ? 10.266 -14.008 -16.625 1 97.69 47 GLU B N 1
ATOM 1493 C CA . GLU B 1 47 ? 10.938 -13.25 -15.586 1 97.69 47 GLU B CA 1
ATOM 1494 C C . GLU B 1 47 ? 11.086 -14.078 -14.312 1 97.69 47 GLU B C 1
ATOM 1496 O O . GLU B 1 47 ? 12.141 -14.062 -13.672 1 97.69 47 GLU B O 1
ATOM 1501 N N . MET B 1 48 ? 10.039 -14.766 -13.961 1 98.06 48 MET B N 1
ATOM 1502 C CA . MET B 1 48 ? 10.086 -15.594 -12.758 1 98.06 48 MET B CA 1
ATOM 1503 C C . MET B 1 48 ? 11.086 -16.734 -12.914 1 98.06 48 MET B C 1
ATOM 1505 O O . MET B 1 48 ? 11.695 -17.172 -11.93 1 98.06 48 MET B O 1
ATOM 1509 N N . ALA B 1 49 ? 11.227 -17.203 -14.148 1 97.88 49 ALA B N 1
ATOM 1510 C CA . ALA B 1 49 ? 12.242 -18.219 -14.43 1 97.88 49 ALA B CA 1
ATOM 1511 C C . ALA B 1 49 ? 13.648 -17.656 -14.25 1 97.88 49 ALA B C 1
ATOM 1513 O O . ALA B 1 49 ? 14.508 -18.297 -13.641 1 97.88 49 ALA B O 1
ATOM 1514 N N . ARG B 1 50 ? 13.852 -16.484 -14.727 1 97.31 50 ARG B N 1
ATOM 1515 C CA . ARG B 1 50 ? 15.141 -15.82 -14.586 1 97.31 50 ARG B CA 1
ATOM 1516 C C . ARG B 1 50 ? 15.492 -15.609 -13.117 1 97.31 50 ARG B C 1
ATOM 1518 O O . ARG B 1 50 ? 16.656 -15.695 -12.727 1 97.31 50 ARG B O 1
ATOM 1525 N N . GLU B 1 51 ? 14.477 -15.359 -12.344 1 97.12 51 GLU B N 1
ATOM 1526 C CA . GLU B 1 51 ? 14.672 -15.078 -10.922 1 97.12 51 GLU B CA 1
ATOM 1527 C C . GLU B 1 51 ? 14.766 -16.359 -10.109 1 97.12 51 GLU B C 1
ATOM 1529 O O . GLU B 1 51 ? 14.906 -16.328 -8.883 1 97.12 51 GLU B O 1
ATOM 1534 N N . GLY B 1 52 ? 14.617 -17.516 -10.719 1 97.44 52 GLY B N 1
ATOM 1535 C CA . GLY B 1 52 ? 14.789 -18.797 -10.07 1 97.44 52 GLY B CA 1
ATOM 1536 C C . GLY B 1 52 ? 13.562 -19.25 -9.305 1 97.44 52 GLY B C 1
ATOM 1537 O O . GLY B 1 52 ? 13.656 -20.109 -8.43 1 97.44 52 GLY B O 1
ATOM 1538 N N . ILE B 1 53 ? 12.391 -18.703 -9.594 1 98 53 ILE B N 1
ATOM 1539 C CA . ILE B 1 53 ? 11.156 -19.031 -8.883 1 98 53 ILE B CA 1
ATOM 1540 C C . ILE B 1 53 ? 10.398 -20.125 -9.633 1 98 53 ILE B C 1
ATOM 1542 O O . ILE B 1 53 ? 9.719 -20.938 -9.016 1 98 53 ILE B O 1
ATOM 1546 N N . VAL B 1 54 ? 10.562 -20.125 -10.969 1 97.94 54 VAL B N 1
ATOM 1547 C CA . VAL B 1 54 ? 9.883 -21.094 -11.82 1 97.94 54 VAL B CA 1
ATOM 1548 C C . VAL B 1 54 ? 10.898 -21.766 -12.742 1 97.94 54 VAL B C 1
ATOM 1550 O O . VAL B 1 54 ? 11.969 -21.203 -13.016 1 97.94 54 VAL B O 1
ATOM 1553 N N . ILE B 1 55 ? 10.539 -22.969 -13.133 1 97.38 55 ILE B N 1
ATOM 1554 C CA . ILE B 1 55 ? 11.305 -23.688 -14.141 1 97.38 55 ILE B CA 1
ATOM 1555 C C . ILE B 1 55 ? 10.453 -23.875 -15.398 1 97.38 55 ILE B C 1
ATOM 1557 O O . ILE B 1 55 ? 9.266 -24.188 -15.312 1 97.38 55 ILE B O 1
ATOM 1561 N N . SER B 1 56 ? 11.117 -23.656 -16.484 1 96.38 56 SER B N 1
ATOM 1562 C CA . SER B 1 56 ? 10.461 -23.859 -17.781 1 96.38 56 SER B CA 1
ATOM 1563 C C . SER B 1 56 ? 10.953 -25.141 -18.453 1 96.38 56 SER B C 1
ATOM 1565 O O . SER B 1 56 ? 12.164 -25.391 -18.516 1 96.38 56 SER B O 1
ATOM 1567 N N . HIS B 1 57 ? 10.055 -25.953 -18.859 1 95.06 57 HIS B N 1
ATOM 1568 C CA . HIS B 1 57 ? 10.359 -27.156 -19.609 1 95.06 57 HIS B CA 1
ATOM 1569 C C . HIS B 1 57 ? 9.914 -27.031 -21.062 1 95.06 57 HIS B C 1
ATOM 1571 O O . HIS B 1 57 ? 8.844 -26.5 -21.344 1 95.06 57 HIS B O 1
ATOM 1577 N N . ARG B 1 58 ? 10.766 -27.531 -21.891 1 91.19 58 ARG B N 1
ATOM 1578 C CA . ARG B 1 58 ? 10.453 -27.484 -23.328 1 91.19 58 ARG B CA 1
ATOM 1579 C C . ARG B 1 58 ? 9.922 -28.828 -23.812 1 91.19 58 ARG B C 1
ATOM 1581 O O . ARG B 1 58 ? 10.062 -29.844 -23.125 1 91.19 58 ARG B O 1
ATOM 1588 N N . GLY B 1 59 ? 9.328 -28.859 -25.047 1 87 59 GLY B N 1
ATOM 1589 C CA . GLY B 1 59 ? 8.898 -30.078 -25.719 1 87 59 GLY B CA 1
ATOM 1590 C C . GLY B 1 59 ? 7.418 -30.375 -25.531 1 87 59 GLY B C 1
ATOM 1591 O O . GLY B 1 59 ? 6.68 -29.531 -25.016 1 87 59 GLY B O 1
ATOM 1592 N N . ARG B 1 60 ? 6.918 -31.547 -25.875 1 85.56 60 ARG B N 1
ATOM 1593 C CA . ARG B 1 60 ? 5.52 -31.969 -25.875 1 85.56 60 ARG B CA 1
ATOM 1594 C C . ARG B 1 60 ? 4.945 -31.922 -24.453 1 85.56 60 ARG B C 1
ATOM 1596 O O . ARG B 1 60 ? 3.795 -31.531 -24.266 1 85.56 60 ARG B O 1
ATOM 1603 N N . ASP B 1 61 ? 5.777 -32.312 -23.516 1 84.62 61 ASP B N 1
ATOM 1604 C CA . ASP B 1 61 ? 5.34 -32.312 -22.125 1 84.62 61 ASP B CA 1
ATOM 1605 C C . ASP B 1 61 ? 5.832 -31.062 -21.406 1 84.62 61 ASP B C 1
ATOM 1607 O O . ASP B 1 61 ? 6.027 -31.078 -20.188 1 84.62 61 ASP B O 1
ATOM 1611 N N . GLY B 1 62 ? 6.023 -30.078 -22.266 1 92 62 GLY B N 1
ATOM 1612 C CA . GLY B 1 62 ? 6.598 -28.859 -21.703 1 92 62 GLY B CA 1
ATOM 1613 C C . GLY B 1 62 ? 5.59 -28.016 -20.938 1 92 62 GLY B C 1
ATOM 1614 O O . GLY B 1 62 ? 4.398 -28.344 -20.922 1 92 62 GLY B O 1
ATOM 1615 N N . GLY B 1 63 ? 6.137 -27.078 -20.109 1 96.81 63 GLY B N 1
ATOM 1616 C CA . GLY B 1 63 ? 5.359 -26.203 -19.234 1 96.81 63 GLY B CA 1
ATOM 1617 C C . GLY B 1 63 ? 6.184 -25.594 -18.125 1 96.81 63 GLY B C 1
ATOM 1618 O O . GLY B 1 63 ? 7.391 -25.406 -18.266 1 96.81 63 GLY B O 1
ATOM 1619 N N . TYR B 1 64 ? 5.422 -25.141 -17.188 1 98.12 64 TYR B N 1
ATOM 1620 C CA . TYR B 1 64 ? 6.055 -24.438 -16.078 1 98.12 64 TYR B CA 1
ATOM 1621 C C . TYR B 1 64 ? 5.746 -25.109 -14.742 1 98.12 64 TYR B C 1
ATOM 1623 O O . TYR B 1 64 ? 4.66 -25.641 -14.555 1 98.12 64 TYR B O 1
ATOM 1631 N N . GLU B 1 65 ? 6.668 -25.078 -13.938 1 97.81 65 GLU B N 1
ATOM 1632 C CA . GLU B 1 65 ? 6.477 -25.484 -12.555 1 97.81 65 GLU B CA 1
ATOM 1633 C C . GLU B 1 65 ? 7.309 -24.625 -11.602 1 97.81 65 GLU B C 1
ATOM 1635 O O . GLU B 1 65 ? 8.219 -23.922 -12.031 1 97.81 65 GLU B O 1
ATOM 1640 N N . LEU B 1 66 ? 6.965 -24.625 -10.305 1 98.38 66 LEU B N 1
ATOM 1641 C CA . LEU B 1 66 ? 7.773 -23.906 -9.328 1 98.38 66 LEU B CA 1
ATOM 1642 C C . LEU B 1 66 ? 9.172 -24.516 -9.219 1 98.38 66 LEU B C 1
ATOM 1644 O O . LEU B 1 66 ? 9.328 -25.734 -9.289 1 98.38 66 LEU B O 1
ATOM 1648 N N . ALA B 1 67 ? 10.156 -23.688 -9.047 1 97.88 67 ALA B N 1
ATOM 1649 C CA . ALA B 1 67 ? 11.531 -24.141 -8.859 1 97.88 67 ALA B CA 1
ATOM 1650 C C . ALA B 1 67 ? 11.805 -24.5 -7.406 1 97.88 67 ALA B C 1
ATOM 1652 O O . ALA B 1 67 ? 12.773 -25.203 -7.102 1 97.88 67 ALA B O 1
ATOM 1653 N N . LEU B 1 68 ? 11 -23.953 -6.512 1 97.12 68 LEU B N 1
ATOM 1654 C CA . LEU 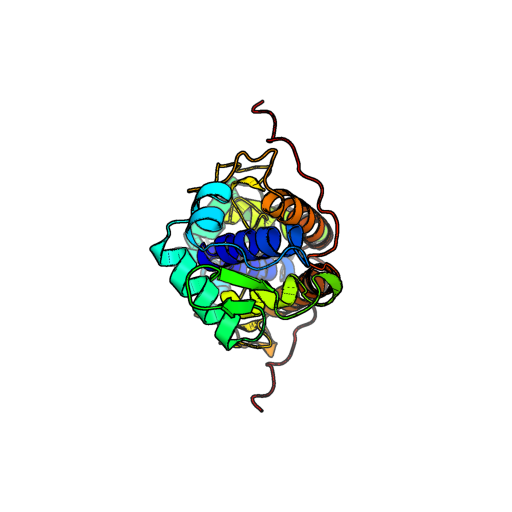B 1 68 ? 11.102 -24.141 -5.066 1 97.12 68 LEU B CA 1
ATOM 1655 C C . LEU B 1 68 ? 9.773 -24.609 -4.484 1 97.12 68 LEU B C 1
ATOM 1657 O O . LEU B 1 68 ? 8.711 -24.375 -5.078 1 97.12 68 LEU B O 1
ATOM 1661 N N . PRO B 1 69 ? 9.891 -25.297 -3.305 1 98.19 69 PRO B N 1
ATOM 1662 C CA . PRO B 1 69 ? 8.617 -25.609 -2.648 1 98.19 69 PRO B CA 1
ATOM 1663 C C . PRO B 1 69 ? 7.797 -24.359 -2.32 1 98.19 69 PRO B C 1
ATOM 1665 O O . PRO B 1 69 ? 8.352 -23.328 -1.94 1 98.19 69 PRO B O 1
ATOM 1668 N N . PRO B 1 70 ? 6.461 -24.484 -2.445 1 98.5 70 PRO B N 1
ATOM 1669 C CA . PRO B 1 70 ? 5.598 -23.344 -2.162 1 98.5 70 PRO B CA 1
ATOM 1670 C C . PRO B 1 70 ? 5.859 -22.734 -0.786 1 98.5 70 PRO B C 1
ATOM 1672 O O . PRO B 1 70 ? 5.707 -21.516 -0.604 1 98.5 70 PRO B O 1
ATOM 1675 N N . VAL B 1 71 ? 6.301 -23.531 0.244 1 98.25 71 VAL B N 1
ATOM 1676 C CA . VAL B 1 71 ? 6.523 -23.078 1.612 1 98.25 71 VAL B CA 1
ATOM 1677 C C . VAL B 1 71 ? 7.73 -22.141 1.655 1 98.25 71 VAL B C 1
ATOM 1679 O O . VAL B 1 71 ? 7.879 -21.344 2.59 1 98.25 71 VAL B O 1
ATOM 1682 N N . ASP B 1 72 ? 8.523 -22.156 0.615 1 98.12 72 ASP B N 1
ATOM 1683 C CA . ASP B 1 72 ? 9.742 -21.359 0.594 1 98.12 72 ASP B CA 1
ATOM 1684 C C . ASP B 1 72 ? 9.562 -20.094 -0.238 1 98.12 72 ASP B C 1
ATOM 1686 O O . ASP B 1 72 ? 10.5 -19.297 -0.399 1 98.12 72 ASP B O 1
ATOM 1690 N N . ILE B 1 73 ? 8.453 -19.875 -0.829 1 98.38 73 ILE B N 1
ATOM 1691 C CA . ILE B 1 73 ? 8.172 -18.703 -1.648 1 98.38 73 ILE B CA 1
ATOM 1692 C C . ILE B 1 73 ? 7.215 -17.766 -0.91 1 98.38 73 ILE B C 1
ATOM 1694 O O . ILE B 1 73 ? 6.035 -18.078 -0.742 1 98.38 73 ILE B O 1
ATOM 1698 N N . ARG B 1 74 ? 7.719 -16.641 -0.542 1 98.12 74 ARG B N 1
ATOM 1699 C CA . ARG B 1 74 ? 6.965 -15.672 0.253 1 98.12 74 ARG B CA 1
ATOM 1700 C C . ARG B 1 74 ? 6.316 -14.617 -0.637 1 98.12 74 ARG B C 1
ATOM 1702 O O . ARG B 1 74 ? 6.898 -14.203 -1.639 1 98.12 74 ARG B O 1
ATOM 1709 N N . TYR B 1 75 ? 5.109 -14.164 -0.224 1 97.62 75 TYR B N 1
ATOM 1710 C CA . TYR B 1 75 ? 4.406 -13.133 -0.986 1 97.62 75 TYR B CA 1
ATOM 1711 C C . TYR B 1 75 ? 5.207 -11.836 -1.022 1 97.62 75 TYR B C 1
ATOM 1713 O O . TYR B 1 75 ? 5.184 -11.117 -2.02 1 97.62 75 TYR B O 1
ATOM 1721 N N . GLY B 1 76 ? 5.895 -11.484 0.115 1 96.19 76 GLY B N 1
ATOM 1722 C CA . GLY B 1 76 ? 6.758 -10.312 0.13 1 96.19 76 GLY B CA 1
ATOM 1723 C C . GLY B 1 76 ? 7.805 -10.328 -0.968 1 96.19 76 GLY B C 1
ATOM 1724 O O . GLY B 1 76 ? 8.062 -9.305 -1.601 1 96.19 76 GLY B O 1
ATOM 1725 N N . ASP B 1 77 ? 8.398 -11.469 -1.216 1 96.25 77 ASP B N 1
ATOM 1726 C CA . ASP B 1 77 ? 9.406 -11.609 -2.262 1 96.25 77 ASP B CA 1
ATOM 1727 C C . ASP B 1 77 ? 8.797 -11.383 -3.645 1 96.25 77 ASP B C 1
ATOM 1729 O O . ASP B 1 77 ? 9.398 -10.727 -4.492 1 96.25 77 ASP B O 1
ATOM 1733 N N . ILE B 1 78 ? 7.645 -11.906 -3.861 1 97.12 78 ILE B N 1
ATOM 1734 C CA . ILE B 1 78 ? 6.969 -11.773 -5.148 1 97.12 78 ILE B CA 1
ATOM 1735 C C . ILE B 1 78 ? 6.695 -10.305 -5.441 1 97.12 78 ILE B C 1
ATOM 1737 O O . ILE B 1 78 ? 6.969 -9.82 -6.543 1 97.12 78 ILE B O 1
ATOM 1741 N N . ILE B 1 79 ? 6.215 -9.609 -4.457 1 95.19 79 ILE B N 1
ATOM 1742 C CA . ILE B 1 79 ? 5.871 -8.203 -4.637 1 95.19 79 ILE B CA 1
ATOM 1743 C C . ILE B 1 79 ? 7.141 -7.395 -4.879 1 95.19 79 ILE B C 1
ATOM 1745 O O . ILE B 1 79 ? 7.18 -6.539 -5.766 1 95.19 79 ILE B O 1
ATOM 1749 N N . ARG B 1 80 ? 8.172 -7.66 -4.117 1 93.69 80 ARG B N 1
ATOM 1750 C CA . ARG B 1 80 ? 9.43 -6.945 -4.312 1 93.69 80 ARG B CA 1
ATOM 1751 C C . ARG B 1 80 ? 10 -7.211 -5.703 1 93.69 80 ARG B C 1
ATOM 1753 O O . ARG B 1 80 ? 10.555 -6.312 -6.336 1 93.69 80 ARG B O 1
ATOM 1760 N N . LEU B 1 81 ? 9.852 -8.391 -6.16 1 93.88 81 LEU B 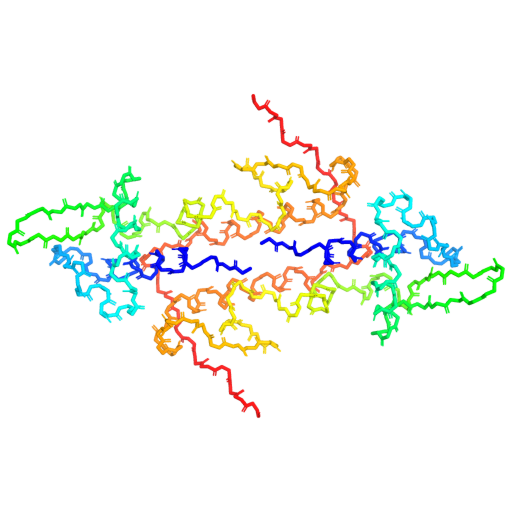N 1
ATOM 1761 C CA . LEU B 1 81 ? 10.375 -8.773 -7.465 1 93.88 81 LEU B CA 1
ATOM 1762 C C . LEU B 1 81 ? 9.594 -8.102 -8.586 1 93.88 81 LEU B C 1
ATOM 1764 O O . LEU B 1 81 ? 10.141 -7.812 -9.648 1 93.88 81 LEU B O 1
ATOM 1768 N N . THR B 1 82 ? 8.359 -7.844 -8.367 1 94.12 82 THR B N 1
ATOM 1769 C CA . THR B 1 82 ? 7.504 -7.391 -9.453 1 94.12 82 THR B CA 1
ATOM 1770 C C . THR B 1 82 ? 7.281 -5.883 -9.375 1 94.12 82 THR B C 1
ATOM 1772 O O . THR B 1 82 ? 7.059 -5.227 -10.398 1 94.12 82 THR B O 1
ATOM 1775 N N . ARG B 1 83 ? 7.191 -5.336 -8.156 1 87.5 83 ARG B N 1
ATOM 1776 C CA . ARG B 1 83 ? 6.953 -3.912 -7.949 1 87.5 83 ARG B CA 1
ATOM 1777 C C . ARG B 1 83 ? 8.242 -3.189 -7.578 1 87.5 83 ARG B C 1
ATOM 1779 O O . ARG B 1 83 ? 8.352 -1.975 -7.762 1 87.5 83 ARG B O 1
ATOM 1786 N N . GLY B 1 84 ? 9.117 -3.877 -7.047 1 83.94 84 GLY B N 1
ATOM 1787 C CA . GLY B 1 84 ? 10.391 -3.307 -6.633 1 83.94 84 GLY B CA 1
ATOM 1788 C C . GLY B 1 84 ? 10.383 -2.828 -5.191 1 83.94 84 GLY B C 1
ATOM 1789 O O . GLY B 1 84 ? 11.445 -2.631 -4.598 1 83.94 84 GLY B O 1
ATOM 1790 N N . SER B 1 85 ? 9.273 -2.457 -4.668 1 87.25 85 SER B N 1
ATOM 1791 C CA . SER B 1 85 ? 9.25 -1.975 -3.291 1 87.25 85 SER B CA 1
ATOM 1792 C C . SER B 1 85 ? 7.902 -2.246 -2.631 1 87.25 85 SER B C 1
ATOM 1794 O O . SER B 1 85 ? 6.891 -2.404 -3.316 1 87.25 85 SER B O 1
ATOM 1796 N N . LEU B 1 86 ? 7.926 -2.381 -1.265 1 90.38 86 LEU B N 1
ATOM 1797 C CA . LEU B 1 86 ? 6.711 -2.486 -0.459 1 90.38 86 LEU B CA 1
ATOM 1798 C C . LEU B 1 86 ? 6.289 -1.12 0.07 1 90.38 86 LEU B C 1
ATOM 1800 O O . LEU B 1 86 ? 5.184 -0.965 0.592 1 90.38 86 LEU B O 1
ATOM 1804 N N . ALA B 1 87 ? 7.184 -0.202 -0.119 1 89.5 87 ALA B N 1
ATOM 1805 C CA . ALA B 1 87 ? 6.934 1.131 0.423 1 89.5 87 ALA B CA 1
ATOM 1806 C C . ALA B 1 87 ? 5.895 1.876 -0.407 1 89.5 87 ALA B C 1
ATOM 1808 O O . ALA B 1 87 ? 5.844 1.729 -1.631 1 89.5 87 ALA B O 1
ATOM 1809 N N . LEU B 1 88 ? 5.152 2.764 0.263 1 89.31 88 LEU B N 1
ATOM 1810 C CA . LEU B 1 88 ? 4.098 3.525 -0.395 1 89.31 88 LEU B CA 1
ATOM 1811 C C . LEU B 1 88 ? 4.637 4.836 -0.951 1 89.31 88 LEU B C 1
ATOM 1813 O O . LEU B 1 88 ? 3.947 5.531 -1.699 1 89.31 88 LEU B O 1
ATOM 1817 N N . VAL B 1 89 ? 5.816 5.262 -0.542 1 90.12 89 VAL B N 1
ATOM 1818 C CA . VAL B 1 89 ? 6.527 6.426 -1.062 1 90.12 89 VAL B CA 1
ATOM 1819 C C . VAL B 1 89 ? 7.969 6.043 -1.399 1 90.12 89 VAL B C 1
ATOM 1821 O O . VAL B 1 89 ? 8.555 5.176 -0.747 1 90.12 89 VAL B O 1
ATOM 1824 N N . PRO B 1 90 ? 8.477 6.672 -2.445 1 88.06 90 PRO B N 1
ATOM 1825 C CA . PRO B 1 90 ? 9.805 6.238 -2.879 1 88.06 90 PRO B CA 1
ATOM 1826 C C . PRO B 1 90 ? 10.875 6.469 -1.814 1 88.06 90 PRO B C 1
ATOM 1828 O O . PRO B 1 90 ? 11.82 5.684 -1.706 1 88.06 90 PRO B O 1
ATOM 1831 N N . CYS B 1 91 ? 10.797 7.406 -0.994 1 89.19 91 CYS B N 1
ATOM 1832 C CA . CYS B 1 91 ? 11.812 7.742 -0.003 1 89.19 91 CYS B CA 1
ATOM 1833 C C . CYS B 1 91 ? 11.766 6.773 1.174 1 89.19 91 CYS B C 1
ATOM 1835 O O . CYS B 1 91 ? 12.664 6.781 2.021 1 89.19 91 CYS B O 1
ATOM 1837 N N . ALA B 1 92 ? 10.742 5.973 1.244 1 88.88 92 ALA B N 1
ATOM 1838 C CA . ALA B 1 92 ? 10.633 4.988 2.32 1 88.88 92 ALA B CA 1
ATOM 1839 C C . ALA B 1 92 ? 10.992 3.59 1.825 1 88.88 92 ALA B C 1
ATOM 1841 O O . ALA B 1 92 ? 10.789 2.604 2.537 1 88.88 92 ALA B O 1
ATOM 1842 N N . SER B 1 93 ? 11.406 3.502 0.562 1 88.12 93 SER B N 1
ATOM 1843 C CA . SER B 1 93 ? 11.805 2.207 0.014 1 88.12 93 SER B CA 1
ATOM 1844 C C . SER B 1 93 ? 13.227 1.847 0.42 1 88.12 93 SER B C 1
ATOM 1846 O O . SER B 1 93 ? 14.148 2.648 0.251 1 88.12 93 SER B O 1
ATOM 1848 N N . ARG B 1 94 ? 13.359 0.697 0.9 1 83.06 94 ARG B N 1
ATOM 1849 C CA . ARG B 1 94 ? 14.695 0.273 1.307 1 83.06 94 ARG B CA 1
ATOM 1850 C C . ARG B 1 94 ? 15.508 -0.191 0.105 1 83.06 94 ARG B C 1
ATOM 1852 O O . ARG B 1 94 ? 16.719 0.062 0.032 1 83.06 94 ARG B O 1
ATOM 1859 N N . ASN B 1 95 ? 14.844 -0.795 -0.82 1 80.06 95 ASN B N 1
ATOM 1860 C CA . ASN B 1 95 ? 15.539 -1.423 -1.936 1 80.06 95 ASN B CA 1
ATOM 1861 C C . ASN B 1 95 ? 15.469 -0.567 -3.197 1 80.06 95 ASN B C 1
ATOM 1863 O O . ASN B 1 95 ? 16.188 -0.815 -4.164 1 80.06 95 ASN B O 1
ATOM 1867 N N . ALA B 1 96 ? 14.656 0.354 -3.219 1 84.44 96 ALA B N 1
ATOM 1868 C CA . ALA B 1 96 ? 14.477 1.24 -4.367 1 84.44 96 ALA B CA 1
ATOM 1869 C C . ALA B 1 96 ? 14.273 2.686 -3.916 1 84.44 96 ALA B C 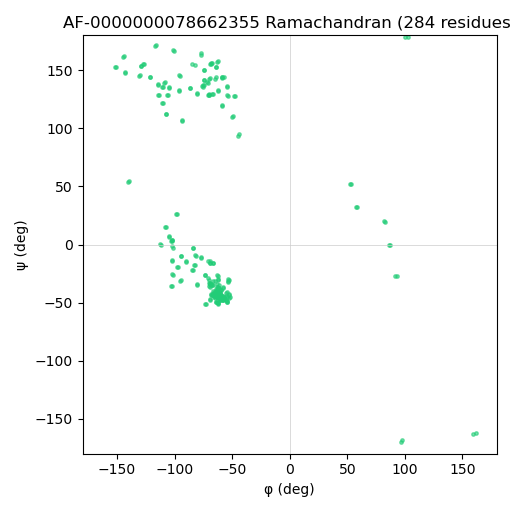1
ATOM 1871 O O . ALA B 1 96 ? 13.328 3.35 -4.352 1 84.44 96 ALA B O 1
ATOM 1872 N N . HIS B 1 97 ? 15.211 3.109 -3.146 1 86.56 97 HIS B N 1
ATOM 1873 C CA . HIS B 1 97 ? 15.086 4.422 -2.521 1 86.56 97 HIS B CA 1
ATOM 1874 C C . HIS B 1 97 ? 15.234 5.539 -3.549 1 86.56 97 HIS B C 1
ATOM 1876 O O . HIS B 1 97 ? 16.156 5.504 -4.375 1 86.56 97 HIS B O 1
ATOM 1882 N N . GLU B 1 98 ? 14.336 6.387 -3.537 1 86.06 98 GLU B N 1
ATOM 1883 C CA . GLU B 1 98 ? 14.359 7.625 -4.312 1 86.06 98 GLU B CA 1
ATOM 1884 C C . GLU B 1 98 ? 13.742 8.781 -3.529 1 86.06 98 GLU B C 1
ATOM 1886 O O . GLU B 1 98 ? 12.828 8.578 -2.727 1 86.06 98 GLU B O 1
ATOM 1891 N N . HIS B 1 99 ? 14.281 9.906 -3.807 1 85.88 99 HIS B N 1
ATOM 1892 C CA . HIS B 1 99 ? 13.688 11.078 -3.166 1 85.88 99 HIS B CA 1
ATOM 1893 C C . HIS B 1 99 ? 12.32 11.391 -3.75 1 85.88 99 HIS B C 1
ATOM 1895 O O . HIS B 1 99 ? 12.109 11.266 -4.961 1 85.88 99 HIS B O 1
ATOM 1901 N N . CYS B 1 100 ? 11.414 11.758 -2.822 1 84.94 100 CYS B N 1
ATOM 1902 C CA . CYS B 1 100 ? 10.133 12.242 -3.314 1 84.94 100 CYS B CA 1
ATOM 1903 C C . CYS B 1 100 ? 10.289 13.586 -4.023 1 84.94 100 CYS B C 1
ATOM 1905 O O . CYS B 1 100 ? 11.203 14.352 -3.717 1 84.94 100 CYS B O 1
ATOM 1907 N N . ASN B 1 101 ? 9.297 13.75 -4.879 1 79.25 101 ASN B N 1
ATOM 1908 C CA . ASN B 1 101 ? 9.234 15.086 -5.453 1 79.25 101 ASN B CA 1
ATOM 1909 C C . ASN B 1 101 ? 8.672 16.094 -4.457 1 79.25 101 ASN B C 1
ATOM 1911 O O . ASN B 1 101 ? 7.715 15.805 -3.74 1 79.25 101 ASN B O 1
ATOM 1915 N N . ASN B 1 102 ? 9.32 17.328 -4.336 1 79 102 ASN B N 1
ATOM 1916 C CA . ASN B 1 102 ? 8.898 18.406 -3.449 1 79 102 ASN B CA 1
ATOM 1917 C C . ASN B 1 102 ? 8.867 17.953 -1.991 1 79 102 ASN B C 1
ATOM 1919 O O . ASN B 1 102 ? 7.945 18.297 -1.249 1 79 102 ASN B O 1
ATOM 1923 N N . CYS B 1 103 ? 9.781 17.062 -1.78 1 80.5 103 CYS B N 1
ATOM 1924 C CA . CYS B 1 103 ? 9.844 16.516 -0.432 1 80.5 103 CYS B CA 1
ATOM 1925 C C . CYS B 1 103 ? 10.625 17.438 0.5 1 80.5 103 CYS B C 1
ATOM 1927 O O . CYS B 1 103 ? 11.398 18.281 0.044 1 80.5 103 CYS B O 1
ATOM 1929 N N . LEU B 1 104 ? 10.383 17.391 1.713 1 86.38 104 LEU B N 1
ATOM 1930 C CA . LEU B 1 104 ? 11.258 17.906 2.75 1 86.38 104 LEU B CA 1
ATOM 1931 C C . LEU B 1 104 ? 12.539 17.094 2.844 1 86.38 104 LEU B C 1
ATOM 1933 O O . LEU B 1 104 ? 12.617 15.984 2.301 1 86.38 104 LEU B O 1
ATOM 1937 N N . PRO B 1 105 ? 13.562 17.844 3.412 1 86.44 105 PRO B N 1
ATOM 1938 C CA . PRO B 1 105 ? 14.664 16.953 3.77 1 86.44 105 PRO B CA 1
ATOM 1939 C C . PRO B 1 105 ? 14.195 15.719 4.539 1 86.44 105 PRO B C 1
ATOM 1941 O O . PRO B 1 105 ? 13.406 15.828 5.477 1 86.44 105 PRO B O 1
ATOM 1944 N N . GLU B 1 106 ? 14.594 14.57 4.055 1 86.75 106 GLU B N 1
ATOM 1945 C CA . GLU B 1 106 ? 14.086 13.297 4.566 1 86.75 106 GLU B CA 1
ATOM 1946 C C . GLU B 1 106 ? 14.25 13.203 6.078 1 86.75 106 GLU B C 1
ATOM 1948 O O . GLU B 1 106 ? 13.414 12.617 6.766 1 86.75 106 GLU B O 1
ATOM 1953 N N . VAL B 1 107 ? 15.281 13.828 6.629 1 86.06 107 VAL B N 1
ATOM 1954 C CA . VAL B 1 107 ? 15.578 13.766 8.055 1 86.06 107 VAL B CA 1
ATOM 1955 C C . VAL B 1 107 ? 14.531 14.555 8.836 1 86.06 107 VAL B C 1
ATOM 1957 O O . VAL B 1 107 ? 14.383 14.383 10.047 1 86.06 107 VAL B O 1
ATOM 1960 N N . ASP B 1 108 ? 13.789 15.328 8.141 1 88.44 108 ASP B N 1
ATOM 1961 C CA . ASP B 1 108 ? 12.789 16.172 8.789 1 88.44 108 ASP B CA 1
ATOM 1962 C C . ASP B 1 108 ? 11.375 15.727 8.422 1 88.44 108 ASP B C 1
ATOM 1964 O O . ASP B 1 108 ? 10.391 16.297 8.906 1 88.44 108 ASP B O 1
ATOM 1968 N N . CYS B 1 109 ? 11.273 14.758 7.676 1 91.75 109 CYS B N 1
ATOM 1969 C CA . CYS B 1 109 ? 9.977 14.398 7.125 1 91.75 109 CYS B CA 1
ATOM 1970 C C . CYS B 1 109 ? 9.281 13.352 7.992 1 91.75 109 CYS B C 1
ATOM 1972 O O . CYS B 1 109 ? 9.609 12.164 7.918 1 91.75 109 CYS B O 1
ATOM 1974 N N . ARG B 1 110 ? 8.305 13.758 8.695 1 92.56 110 ARG B N 1
ATOM 1975 C CA . ARG B 1 110 ? 7.547 12.867 9.562 1 92.56 110 ARG B CA 1
ATOM 1976 C C . ARG B 1 110 ? 6.711 11.883 8.742 1 92.56 110 ARG B C 1
ATOM 1978 O O . ARG B 1 110 ? 6.484 10.75 9.172 1 92.56 110 ARG B O 1
ATOM 1985 N N . LEU B 1 111 ? 6.27 12.367 7.617 1 93.31 111 LEU B N 1
ATOM 1986 C CA . LEU B 1 111 ? 5.543 11.461 6.742 1 93.31 111 LEU B CA 1
ATOM 1987 C C . LEU B 1 111 ? 6.406 10.258 6.371 1 93.31 111 LEU B C 1
ATOM 1989 O O . LEU B 1 111 ? 5.938 9.117 6.41 1 93.31 111 LEU B O 1
ATOM 1993 N N . ARG B 1 112 ? 7.605 10.555 5.992 1 92.62 112 ARG B N 1
ATOM 1994 C CA . ARG B 1 112 ? 8.516 9.453 5.68 1 92.62 112 ARG B CA 1
ATOM 1995 C C . ARG B 1 112 ? 8.617 8.477 6.848 1 92.62 112 ARG B C 1
ATOM 1997 O O . ARG B 1 112 ? 8.602 7.262 6.648 1 92.62 112 ARG B O 1
ATOM 2004 N N . GLY B 1 113 ? 8.836 9.039 8.031 1 93.44 113 GLY B N 1
ATOM 2005 C CA . GLY B 1 113 ? 8.891 8.188 9.211 1 93.44 113 GLY B CA 1
ATOM 2006 C C . GLY B 1 113 ? 7.688 7.281 9.352 1 93.44 113 GLY B C 1
ATOM 2007 O O . GLY B 1 113 ? 7.828 6.094 9.633 1 93.44 113 GLY B O 1
ATOM 2008 N N . LEU B 1 114 ? 6.555 7.848 9.156 1 94.19 114 LEU B N 1
ATOM 2009 C CA . LEU B 1 114 ? 5.309 7.094 9.219 1 94.19 114 LEU B CA 1
ATOM 2010 C C . LEU B 1 114 ? 5.281 6.004 8.156 1 94.19 114 LEU B C 1
ATOM 2012 O O . LEU B 1 114 ? 4.898 4.867 8.438 1 94.19 114 LEU B O 1
ATOM 2016 N N . MET B 1 115 ? 5.66 6.332 6.984 1 93.88 115 MET B N 1
ATOM 2017 C CA . MET B 1 115 ? 5.609 5.398 5.859 1 93.88 115 MET B CA 1
ATOM 2018 C C . MET B 1 115 ? 6.621 4.273 6.039 1 93.88 115 MET B C 1
ATOM 2020 O O . MET B 1 115 ? 6.375 3.141 5.617 1 93.88 115 MET B O 1
ATOM 2024 N N . LEU B 1 116 ? 7.785 4.602 6.645 1 93.81 116 LEU B N 1
ATOM 2025 C CA . LEU B 1 116 ? 8.758 3.561 6.949 1 93.81 116 LEU B CA 1
ATOM 2026 C C . LEU B 1 116 ? 8.18 2.553 7.938 1 93.81 116 LEU B C 1
ATOM 2028 O O . LEU B 1 116 ? 8.352 1.343 7.766 1 93.81 116 LEU B O 1
ATOM 2032 N N . GLN B 1 117 ? 7.57 3.08 8.93 1 93.38 117 GLN B N 1
ATOM 2033 C CA . GLN B 1 117 ? 6.91 2.197 9.891 1 93.38 117 GLN B CA 1
ATOM 2034 C C . GLN B 1 117 ? 5.867 1.321 9.195 1 93.38 117 GLN B C 1
ATOM 2036 O O . GLN B 1 117 ? 5.797 0.117 9.453 1 93.38 117 GLN B O 1
ATOM 2041 N N . LEU B 1 118 ? 5.07 1.92 8.414 1 93.88 118 LEU B N 1
ATOM 2042 C CA . LEU B 1 118 ? 4.035 1.187 7.699 1 93.88 118 LEU B CA 1
ATOM 2043 C C . LEU B 1 118 ? 4.648 0.137 6.777 1 93.88 118 LEU B C 1
ATOM 2045 O O . LEU B 1 118 ? 4.18 -1.001 6.727 1 93.88 118 LEU B O 1
ATOM 2049 N N . ARG B 1 119 ? 5.637 0.532 6.055 1 93.31 119 ARG B N 1
ATOM 2050 C CA . ARG B 1 119 ? 6.359 -0.393 5.184 1 93.31 119 ARG B CA 1
ATOM 2051 C C . ARG B 1 119 ? 6.863 -1.6 5.969 1 93.31 119 ARG B C 1
ATOM 2053 O O . ARG B 1 119 ? 6.707 -2.74 5.531 1 93.31 119 ARG B O 1
ATOM 2060 N N . ASP B 1 120 ? 7.512 -1.341 7.09 1 94.75 120 ASP B N 1
ATOM 2061 C CA . ASP B 1 120 ? 8.062 -2.416 7.906 1 94.75 120 ASP B CA 1
ATOM 2062 C C . ASP B 1 120 ? 6.965 -3.35 8.406 1 94.75 120 ASP B C 1
ATOM 2064 O O . ASP B 1 120 ? 7.145 -4.57 8.438 1 94.75 120 ASP B O 1
ATOM 2068 N N . GLU B 1 121 ? 5.891 -2.795 8.805 1 94.56 121 GLU B N 1
ATOM 2069 C CA . GLU B 1 121 ? 4.766 -3.611 9.25 1 94.56 121 GLU B CA 1
ATOM 2070 C C . GLU B 1 121 ? 4.203 -4.445 8.102 1 94.56 121 GLU B C 1
ATOM 2072 O O . GLU B 1 121 ? 3.895 -5.625 8.273 1 94.56 121 GLU B O 1
ATOM 2077 N N . THR B 1 122 ? 4.027 -3.889 6.969 1 94.12 122 THR B N 1
ATOM 2078 C CA . THR B 1 122 ? 3.559 -4.582 5.777 1 94.12 122 THR B CA 1
ATOM 2079 C C . THR B 1 122 ? 4.516 -5.711 5.395 1 94.12 122 THR B C 1
ATOM 2081 O O . THR B 1 122 ? 4.082 -6.824 5.098 1 94.12 122 THR B O 1
ATOM 2084 N N . ALA B 1 123 ? 5.777 -5.398 5.441 1 94.88 123 ALA B N 1
ATOM 2085 C CA . ALA B 1 123 ? 6.797 -6.402 5.145 1 94.88 123 ALA B CA 1
ATOM 2086 C C . ALA B 1 123 ? 6.703 -7.586 6.102 1 94.88 123 ALA B C 1
ATOM 2088 O O . ALA B 1 123 ? 6.789 -8.742 5.68 1 94.88 123 ALA B O 1
ATOM 2089 N N . ALA B 1 124 ? 6.551 -7.266 7.34 1 95.69 124 ALA B N 1
ATOM 2090 C CA . ALA B 1 124 ? 6.453 -8.312 8.359 1 95.69 124 ALA B CA 1
ATOM 2091 C C . ALA B 1 124 ? 5.293 -9.258 8.062 1 95.69 124 ALA B C 1
ATOM 2093 O O . ALA B 1 124 ? 5.41 -10.469 8.25 1 95.69 124 ALA B O 1
ATOM 2094 N N . ILE B 1 125 ? 4.254 -8.727 7.582 1 94.38 125 ILE B N 1
ATOM 2095 C CA . ILE B 1 125 ? 3.068 -9.516 7.273 1 94.38 125 ILE B CA 1
ATOM 2096 C C . ILE B 1 125 ? 3.324 -10.359 6.027 1 94.38 125 ILE B C 1
ATOM 2098 O O . ILE B 1 125 ? 3.184 -11.586 6.055 1 94.38 125 ILE B O 1
ATOM 2102 N N . LEU B 1 126 ? 3.768 -9.766 4.984 1 95.88 126 LEU B N 1
ATOM 2103 C CA . LEU B 1 126 ? 3.891 -10.398 3.68 1 95.88 126 LEU B CA 1
ATOM 2104 C C . LEU B 1 126 ? 5.066 -11.375 3.658 1 95.88 126 LEU B C 1
ATOM 2106 O O . LEU B 1 126 ? 5.062 -12.336 2.889 1 95.88 126 LEU B O 1
ATOM 2110 N N . ASP B 1 127 ? 6.059 -11.148 4.492 1 96.56 127 ASP B N 1
ATOM 2111 C CA . ASP B 1 127 ? 7.238 -12.008 4.535 1 96.56 127 ASP B CA 1
ATOM 2112 C C . ASP B 1 127 ? 6.977 -13.258 5.367 1 96.56 127 ASP B C 1
ATOM 2114 O O . ASP B 1 127 ? 7.766 -14.203 5.34 1 96.56 127 ASP B O 1
ATOM 2118 N N . ARG B 1 128 ? 5.906 -13.289 6.031 1 96.12 128 ARG B N 1
ATOM 2119 C CA . ARG B 1 128 ? 5.566 -14.453 6.84 1 96.12 128 ARG B CA 1
ATOM 2120 C C . ARG B 1 128 ? 4.613 -15.383 6.094 1 96.12 128 ARG B C 1
ATOM 2122 O O . ARG B 1 128 ? 4.457 -16.547 6.461 1 96.12 128 ARG B O 1
ATOM 2129 N N . ILE B 1 129 ? 3.963 -14.906 5.129 1 97.12 129 ILE B N 1
ATOM 2130 C CA . ILE B 1 129 ? 2.98 -15.688 4.383 1 97.12 129 ILE B CA 1
ATOM 2131 C C . ILE B 1 129 ? 3.629 -16.266 3.131 1 97.12 129 ILE B C 1
ATOM 2133 O O . ILE B 1 129 ? 4.348 -15.57 2.41 1 97.12 129 ILE B O 1
ATOM 2137 N N . THR B 1 130 ? 3.398 -17.547 2.906 1 98.25 130 THR B N 1
ATOM 2138 C CA . THR B 1 130 ? 3.973 -18.25 1.761 1 98.25 130 THR B CA 1
ATOM 2139 C C . THR B 1 130 ? 2.875 -18.75 0.823 1 98.25 130 THR B C 1
ATOM 2141 O O . THR B 1 130 ? 1.688 -18.672 1.15 1 98.25 130 THR B O 1
ATOM 2144 N N . LEU B 1 131 ? 3.289 -19.25 -0.368 1 98.06 131 LEU B N 1
ATOM 2145 C CA . LEU B 1 131 ? 2.344 -19.781 -1.348 1 98.06 131 LEU B CA 1
ATOM 2146 C C . LEU B 1 131 ? 1.67 -21.047 -0.827 1 98.06 131 LEU B C 1
ATOM 2148 O O . LEU B 1 131 ? 0.664 -21.484 -1.383 1 98.06 131 LEU B O 1
ATOM 2152 N N . ALA B 1 132 ? 2.273 -21.641 0.241 1 97.5 132 ALA B N 1
ATOM 2153 C CA . ALA B 1 132 ? 1.702 -22.859 0.807 1 97.5 132 ALA B CA 1
ATOM 2154 C C . ALA B 1 132 ? 0.573 -22.531 1.781 1 97.5 132 ALA B C 1
ATOM 2156 O O . ALA B 1 132 ? -0.198 -23.422 2.164 1 97.5 132 ALA B O 1
ATOM 2157 N N . ASP B 1 133 ? 0.499 -21.328 2.23 1 96.44 133 ASP B N 1
ATOM 2158 C CA . ASP B 1 133 ? -0.465 -20.953 3.258 1 96.44 133 ASP B CA 1
ATOM 2159 C C . ASP B 1 133 ? -1.874 -20.844 2.678 1 96.44 133 ASP B C 1
ATOM 2161 O O . ASP B 1 133 ? -2.062 -20.297 1.589 1 96.44 133 ASP B O 1
ATOM 2165 N N . PRO B 1 134 ? -2.779 -21.375 3.449 1 92.38 134 PRO B N 1
ATOM 2166 C CA . PRO B 1 134 ? -4.16 -21.188 2.998 1 92.38 134 PRO B CA 1
ATOM 2167 C C . PRO B 1 134 ? -4.641 -19.75 3.119 1 92.38 134 PRO B C 1
ATOM 2169 O O . PRO B 1 134 ? -4.344 -19.078 4.109 1 92.38 134 PRO B O 1
ATOM 2172 N N . ILE B 1 135 ? -5.164 -19.25 2.037 1 91 135 ILE B N 1
ATOM 2173 C CA . ILE B 1 135 ? -5.762 -17.922 2.047 1 91 135 ILE B CA 1
ATOM 2174 C C . ILE B 1 135 ? -7.277 -18.031 1.894 1 91 135 ILE B C 1
ATOM 2176 O O . ILE B 1 135 ? -7.766 -18.641 0.932 1 91 135 ILE B O 1
ATOM 2180 N N . ALA B 1 136 ? -7.914 -17.484 2.9 1 86.75 136 ALA B N 1
ATOM 2181 C CA . ALA B 1 136 ? -9.375 -17.516 2.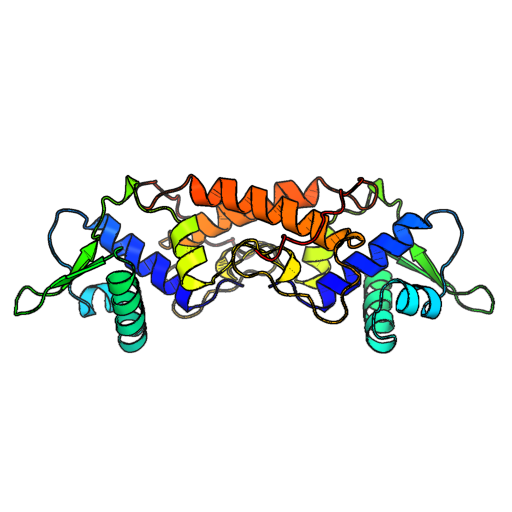859 1 86.75 136 ALA B CA 1
ATOM 2182 C C . ALA B 1 136 ? -9.914 -16.656 1.725 1 86.75 136 ALA B C 1
ATOM 2184 O O . ALA B 1 136 ? -9.414 -15.547 1.491 1 86.75 136 ALA B O 1
ATOM 2185 N N . VAL B 1 137 ? -10.781 -17.234 0.952 1 86.56 137 VAL B N 1
ATOM 2186 C CA . VAL B 1 137 ? -11.469 -16.469 -0.075 1 86.56 137 VAL B CA 1
ATOM 2187 C C . VAL B 1 137 ? -12.711 -15.805 0.52 1 86.56 137 VAL B C 1
ATOM 2189 O O . VAL B 1 137 ? -13.383 -16.391 1.37 1 86.56 137 VAL B O 1
ATOM 2192 N N . GLU B 1 138 ? -12.867 -14.531 0.169 1 82 138 GLU B N 1
ATOM 2193 C CA . GLU B 1 138 ? -13.93 -13.727 0.765 1 82 138 GLU B CA 1
ATOM 2194 C C . GLU B 1 138 ? -15.016 -13.391 -0.26 1 82 138 GLU B C 1
ATOM 2196 O O . GLU B 1 138 ? -14.711 -13.094 -1.417 1 82 138 GLU B O 1
ATOM 2201 N N . PRO B 1 139 ? -16.234 -13.562 0.27 1 79.62 139 PRO B N 1
ATOM 2202 C CA . PRO B 1 139 ? -17.312 -13.133 -0.632 1 79.62 139 PRO B CA 1
ATOM 2203 C C . PRO B 1 139 ? -17.266 -11.641 -0.927 1 79.62 139 PRO B C 1
ATOM 2205 O O . PRO B 1 139 ? -16.672 -10.867 -0.166 1 79.62 139 PRO B O 1
ATOM 2208 N N . PRO B 1 140 ? -17.812 -11.281 -2.135 1 76.38 140 PRO B N 1
ATOM 2209 C CA . PRO B 1 140 ? -17.859 -9.852 -2.457 1 76.38 140 PRO B CA 1
ATOM 2210 C C . PRO B 1 140 ? -18.641 -9.047 -1.429 1 76.38 140 PRO B C 1
ATOM 2212 O O . PRO B 1 140 ? -19.516 -9.594 -0.74 1 76.38 140 PRO B O 1
ATOM 2215 N N . PHE B 1 141 ? -18.125 -7.828 -1.217 1 73.12 141 PHE B N 1
ATOM 2216 C CA . PHE B 1 141 ? -18.875 -6.957 -0.317 1 73.12 141 PHE B CA 1
ATOM 2217 C C . PHE B 1 141 ? -20.297 -6.73 -0.837 1 73.12 141 PHE B C 1
ATOM 2219 O O . PHE B 1 141 ? -20.5 -6.641 -2.049 1 73.12 141 PHE B O 1
ATOM 2226 N N . ALA B 1 142 ? -21.344 -7.164 0.026 1 59.84 142 ALA B N 1
ATOM 2227 C CA . ALA B 1 142 ? -22.75 -7.008 -0.375 1 59.84 142 ALA B CA 1
ATOM 2228 C C . ALA B 1 142 ? -23.016 -5.582 -0.852 1 59.84 142 ALA B C 1
ATOM 2230 O O . ALA B 1 142 ? -22.469 -4.621 -0.319 1 59.84 142 ALA B O 1
ATOM 2231 N N . GLU B 1 143 ? -23.281 -5.328 -2.188 1 50.31 143 GLU B N 1
ATOM 2232 C CA . GLU B 1 143 ? -23.875 -4.035 -2.521 1 50.31 143 GLU B CA 1
ATOM 2233 C C . GLU B 1 143 ? -25.016 -3.689 -1.567 1 50.31 143 GLU B C 1
ATOM 2235 O O . GLU B 1 143 ? -25.906 -4.508 -1.334 1 50.31 143 GLU B O 1
ATOM 2240 N N . ALA B 1 144 ? -24.734 -2.977 -0.544 1 37.78 144 ALA B N 1
ATOM 2241 C CA . ALA B 1 144 ? -25.984 -2.525 0.073 1 37.78 144 ALA B CA 1
ATOM 2242 C C . ALA B 1 144 ? -26.906 -1.901 -0.962 1 37.78 144 ALA B C 1
ATOM 2244 O O . ALA B 1 144 ? -26.453 -1.215 -1.88 1 37.78 144 ALA B O 1
#

Nearest PDB structures (foldseek):
  2y75-assembly1_E  TM=8.820E-01  e=2.035E-09  Bacillus subtilis
  4cic-assembly1_B  TM=8.928E-01  e=6.589E-09  Thermincola potens JR
  3t8t-assembly1_A-2  TM=8.548E-01  e=1.414E-08  Staphylococcus aureus subsp. aureus Mu50
  3t8r-assembly1_A-2  TM=8.408E-01  e=2.011E-08  Staphylococcus aureus subsp. aureus Mu50
  3lwf-assembly1_A  TM=8.787E-01  e=1.041E-07  Listeria innocua

pLDDT: mean 92.12, std 8.48, range [37.59, 98.5]

Sequence (288 aa):
MLSQKTRYTIRALQHLADTWGQGAVRLDAIAEKQNIPRKFLTVILSEMAREGIVISHRGRDGGYELALPPVDIRYGDIIRLTRGSLALVPCASRNAHEHCNNCLPEVDCRLRGLMLQLRDETAAILDRITLADPIAVEPPFAEAMLSQKTRYTIRALQHLADTWGQGAVRLDAIAEKQNIPRKFLTVILSEMAREGIVISHRGRDGGYELALPPVDIRYGDIIRLTRGSLALVPCASRNAHEHCNNCLPEVDCRLRGLMLQLRDETAAILDRITLADPIAVEPPFAEA

Organism: Novosphingobium aromaticivorans (strain ATCC 700278 / DSM 12444 / CCUG 56034 / CIP 105152 / NBRC 16084 / F199) (NCBI:txid279238)

Secondary structure (DSSP, 8-state):
---HHHHHHHHHHHHHHHTTTS--B-HHHHHHHHT--HHHHHHHHHHHHHTTSEEEE-STT-EEEESS-GGG-BHHHHHHHHHS-S-SSGGG-SSS--PPTTPPPGGG-HHHHHHHHHHHHHHHHHTT-BTTS-----PPP---/---HHHHHHHHHHHHHHHTTTS--B-HHHHHHHHT--HHHHHHHHHHHHHTTSEEEE-STT-EEEESS-GGG-BHHHHHHHHHS-S-SSGGG-SSS--PPTTPPPGGG-HHHHHHHHHHHHHHHHHTT-BTTS-----PPP---

Solvent-accessible surface area (backbone atoms only — not comparable to full-atom values): 15768 Å² total; per-residue (Å²): 93,66,49,68,67,39,54,53,46,51,54,53,51,45,53,36,41,75,40,61,92,73,59,53,43,42,67,67,58,52,22,62,77,58,50,40,61,60,73,59,49,53,54,46,52,50,51,34,31,75,71,58,50,29,39,79,45,76,70,95,80,23,19,36,32,60,59,55,62,35,74,76,41,31,52,36,57,53,40,36,73,59,67,45,47,80,30,46,44,46,62,37,18,89,81,50,61,35,80,54,83,68,53,59,64,51,58,72,22,44,64,46,24,47,41,33,52,50,26,53,54,51,44,58,52,31,58,68,39,28,56,60,54,88,54,65,52,44,72,69,79,75,79,123,94,64,50,67,67,37,53,51,44,51,52,52,50,46,53,36,42,75,40,63,92,73,57,52,42,41,66,67,57,51,22,63,76,57,50,40,61,60,72,58,49,52,54,48,52,52,51,34,31,74,71,57,50,28,40,79,46,77,70,94,79,26,19,37,30,59,59,54,60,34,74,75,41,33,52,36,56,52,39,35,72,59,67,47,47,79,29,46,44,45,61,37,17,87,82,52,60,36,82,54,85,68,52,59,64,52,59,72,22,41,65,48,24,47,40,34,53,51,25,54,53,51,44,57,53,30,57,70,39,29,57,61,52,87,55,65,51,41,71,69,80,76,80,125

InterPro domains:
  IPR000944 Transcription regulator Rrf2 [PF02082] (2-133)
  IPR000944 Transcription regulator Rrf2 [PS51197] (1-136)
  IPR000944 Transcription regulator Rrf2 [PTHR33221] (2-133)
  IPR000944 Transcription regulator Rrf2 [TIGR00738] (1-133)
  IPR036388 Winged helix-like DNA-binding domain superfamily [G3DSA:1.10.10.10] (1-139)
  IPR036390 Winged helix DNA-binding domain superfamily [SSF46785] (1-133)